Protein AF-A0A667ZME4-F1 (afdb_monomer)

Mean predicted aligned error: 13.79 Å

Solvent-accessible surface area (backbone atoms only — not comparable to full-atom values): 14687 Å² total; per-residue (Å²): 109,51,70,56,28,52,52,48,25,67,66,44,86,51,68,68,58,14,45,53,27,34,49,50,30,53,54,40,50,51,43,50,50,36,51,52,52,51,54,48,53,53,50,53,52,53,51,50,56,66,68,48,72,82,64,92,74,89,80,89,73,91,73,78,74,78,66,65,40,73,50,75,50,58,67,50,67,47,80,54,84,80,51,68,67,66,69,68,68,43,86,81,64,72,68,38,32,43,34,37,38,40,42,32,47,82,66,50,70,46,71,57,73,80,41,82,44,40,88,87,54,57,55,49,76,43,81,64,69,51,76,45,72,76,39,49,75,85,47,53,39,36,41,36,37,32,36,23,82,50,80,78,80,75,90,75,74,80,79,72,82,79,81,80,78,85,84,88,86,84,90,84,90,85,83,90,83,90,85,86,85,89,80,90,75,86,73,70,84,75,72,79,88,69,88,62,77,56,64,62,73,40,71,50,28,33,40,74,44,41,64,92,68,67,67,101,61,94,78,91,77,78,66,48,69,45,81,80,81,126

Nearest PDB structures (foldseek):
  2nsq-assembly1_A  TM=5.606E-01  e=6.443E-02  Homo sapiens
  6uwa-assembly1_A  TM=5.179E-01  e=5.422E-02  Mus musculus
  2q3x-assembly1_A  TM=4.409E-01  e=3.051E-02  Rattus norvegicus
  6rpt-assembly3_C  TM=3.794E-01  e=9.076E-01  Homo sapiens
  7q62-assembly1_A  TM=4.247E-01  e=9.591E+00  Homo sapiens

Foldseek 3Di:
DLVVLVVQLVVDPDQV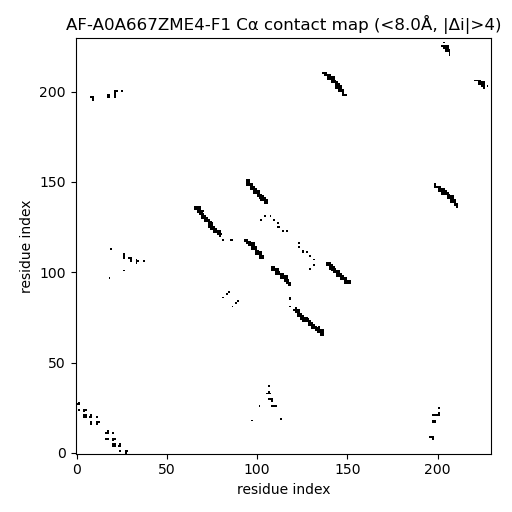SNVVSQVVNVQVVLLVVLVVVVVVVVVVVVVVVVVCVVDDDDDDDCPPDFDFFKDKDFWDKDFDDDDPCQVPVPVPDWFWKWKKKWKDKRSDIDIFDIDIDTPVDRMDTTGDMDMDGRHGQFIKIKIWMKIWGDPPPPPDDDPPPPPPDDDDDDDDDDDDDDDDDDDDDPPPPPDPDDPPPGTHIDTAWMDIDGNVNDDPDDDDDDTHGDDPDD

Sequence (230 aa):
MQEGASKLLAACSQREQALEASKSLVTCSARILALLSQLQKMREAQVLQRMGRRSSEVVSFNERLPCMGKVAISDLRIPLMWKDSEYFKNKGELHRCAVFCLVQCGTEIYDTDLVMVDRTLTDICFEETIFSNEVGPGFQLRVELYSSCVPEDFSLGAPAPRRLSRLGGSLGCTTRKKTHAGGRDSSSPSLPGVTRLGPKYHLLAHTTLRIDHVQDSFKTHDLSLAAAGE

InterPro domains:
  IPR012966 Anillin homology domain [PF08174] (67-215)
  IPR051364 Cytokinesis and Rho signaling-related protein [PTHR21538] (1-226)

Radius of gyration: 28.41 Å; Cα contacts (8 Å, |Δi|>4): 264; chains: 1; bounding box: 87×55×69 Å

Secondary structure (DSSP, 8-state):
-HHHHHHHHHH--SHHHHHHHHHHHHHHHHHHHHHHHHHHHHHHHHHHHHHHTT------S---PPPPEEEEE--EEEE----HHHHHS-SS---EEEEEEEEEETTEEEEPPPEEE-TT-SEEEE-PPEEEEEE-TT--EEEEEEEEEE----------------------------------------PPP--------EEEEEEEE-GGG--SS----PPEEPP---

pLDDT: mean 77.38, std 21.82, range [30.53, 97.81]

Organism: NCBI:txid586833

Structure (mmCIF, N/CA/C/O backbone):
data_AF-A0A667ZME4-F1
#
_entry.id   AF-A0A667ZME4-F1
#
loop_
_atom_site.group_PDB
_atom_site.id
_atom_site.type_symbol
_atom_site.label_atom_id
_atom_site.label_alt_id
_atom_site.label_comp_id
_atom_site.label_asym_id
_atom_site.label_entity_id
_atom_site.label_seq_id
_atom_site.pdbx_PDB_ins_code
_atom_site.Cartn_x
_atom_site.Cartn_y
_atom_site.Cartn_z
_atom_site.occupancy
_atom_site.B_iso_or_equiv
_atom_site.auth_seq_id
_atom_site.auth_comp_id
_atom_site.auth_asym_id
_atom_site.auth_atom_id
_atom_site.pdbx_PDB_model_num
ATOM 1 N N . MET A 1 1 ? 14.571 7.669 12.170 1.00 76.06 1 MET A N 1
ATOM 2 C CA . MET A 1 1 ? 14.436 6.780 10.991 1.00 76.06 1 MET A CA 1
ATOM 3 C C . MET A 1 1 ? 14.225 7.565 9.697 1.00 76.06 1 MET A C 1
ATOM 5 O O . MET A 1 1 ? 15.035 7.394 8.799 1.00 76.06 1 MET A O 1
ATOM 9 N N . GLN A 1 2 ? 13.248 8.480 9.612 1.00 84.19 2 GLN A N 1
ATOM 10 C CA . GLN A 1 2 ? 12.984 9.289 8.402 1.00 84.19 2 GLN A CA 1
ATOM 11 C C . GLN A 1 2 ? 14.207 10.064 7.871 1.00 84.19 2 GLN A C 1
ATOM 13 O O . GLN A 1 2 ? 14.520 9.983 6.688 1.00 84.19 2 GLN A O 1
ATOM 18 N N . GLU A 1 3 ? 14.953 10.756 8.740 1.00 85.88 3 GLU A N 1
ATOM 19 C CA . GLU A 1 3 ? 16.192 11.447 8.340 1.00 85.88 3 GLU A CA 1
ATOM 20 C C . GLU A 1 3 ? 17.252 10.490 7.778 1.00 85.88 3 GLU A C 1
ATOM 22 O O . GLU A 1 3 ? 18.009 10.856 6.883 1.00 85.88 3 GLU A O 1
ATOM 27 N N . GLY A 1 4 ? 17.302 9.257 8.292 1.00 86.50 4 GLY A N 1
ATOM 28 C CA . GLY A 1 4 ? 18.186 8.210 7.785 1.00 86.50 4 GLY A CA 1
ATOM 29 C C . GLY A 1 4 ? 17.806 7.808 6.363 1.00 86.50 4 GLY A C 1
ATOM 30 O O . GLY A 1 4 ? 18.664 7.821 5.488 1.00 86.50 4 GLY A O 1
ATOM 31 N N . ALA A 1 5 ? 16.518 7.552 6.113 1.00 85.31 5 ALA A N 1
ATOM 32 C CA . ALA A 1 5 ? 16.008 7.251 4.774 1.00 85.31 5 ALA A CA 1
ATOM 33 C C . ALA A 1 5 ? 16.273 8.400 3.782 1.00 85.31 5 ALA A C 1
ATOM 35 O O . ALA A 1 5 ? 16.724 8.161 2.666 1.00 85.31 5 ALA A O 1
ATOM 36 N N . SER A 1 6 ? 16.096 9.656 4.209 1.00 85.31 6 SER A N 1
ATOM 37 C CA . SER A 1 6 ? 16.407 10.827 3.378 1.00 85.31 6 SER A CA 1
ATOM 38 C C . SER A 1 6 ? 17.899 10.935 3.037 1.00 85.31 6 SER A C 1
ATOM 40 O O . SER A 1 6 ? 18.241 11.229 1.891 1.00 85.31 6 SER A O 1
ATOM 42 N N . LYS A 1 7 ? 18.791 10.676 4.000 1.00 87.62 7 LYS A N 1
ATOM 43 C CA . LYS A 1 7 ? 20.245 10.674 3.767 1.00 87.62 7 LYS A CA 1
ATOM 44 C C . LYS A 1 7 ? 20.675 9.520 2.861 1.00 87.62 7 LYS A C 1
ATOM 46 O O . LYS A 1 7 ? 21.512 9.733 1.990 1.00 87.62 7 LYS A O 1
ATOM 51 N N . LEU A 1 8 ? 20.093 8.330 3.037 1.00 86.94 8 LEU A N 1
ATOM 52 C CA . LEU A 1 8 ? 20.332 7.182 2.159 1.00 86.94 8 LEU A CA 1
ATOM 53 C C . LEU A 1 8 ? 19.918 7.500 0.723 1.00 86.94 8 LEU A C 1
ATOM 55 O O . LEU A 1 8 ? 20.728 7.321 -0.179 1.00 86.94 8 LEU A O 1
ATOM 59 N N . LEU A 1 9 ? 18.723 8.066 0.526 1.00 87.12 9 LEU A N 1
ATOM 60 C CA . LEU A 1 9 ? 18.234 8.472 -0.793 1.00 87.12 9 LEU A CA 1
ATOM 61 C C . LEU A 1 9 ? 19.188 9.459 -1.485 1.00 87.12 9 LEU A C 1
ATOM 63 O O . LEU A 1 9 ? 19.469 9.312 -2.672 1.00 87.12 9 LEU A O 1
ATOM 67 N N . ALA A 1 10 ? 19.728 10.428 -0.741 1.00 86.69 10 ALA A N 1
ATOM 68 C CA . ALA A 1 10 ? 20.705 11.384 -1.264 1.00 86.69 10 ALA A CA 1
ATOM 69 C C . ALA A 1 10 ? 22.058 10.738 -1.627 1.00 86.69 10 ALA A C 1
ATOM 71 O O . ALA A 1 10 ? 22.777 11.257 -2.480 1.00 86.69 10 ALA A O 1
ATOM 72 N N . ALA A 1 11 ? 22.406 9.616 -0.992 1.00 87.94 11 ALA A N 1
ATOM 73 C CA . ALA A 1 11 ? 23.630 8.861 -1.252 1.00 87.94 11 ALA A CA 1
ATOM 74 C C . ALA A 1 11 ? 23.471 7.795 -2.355 1.00 87.94 11 ALA A C 1
ATOM 76 O O . ALA A 1 11 ? 24.473 7.253 -2.833 1.00 87.94 11 ALA A O 1
ATOM 77 N N . CYS A 1 12 ? 22.241 7.482 -2.777 1.00 87.62 12 CYS A N 1
ATOM 78 C CA . CYS A 1 12 ? 21.986 6.465 -3.791 1.00 87.62 12 CYS A CA 1
ATOM 79 C C . CYS A 1 12 ? 22.612 6.847 -5.140 1.00 87.62 12 CYS A C 1
ATOM 81 O O . CYS A 1 12 ? 22.346 7.901 -5.723 1.00 87.62 12 CYS A O 1
ATOM 83 N N . SER A 1 13 ? 23.431 5.934 -5.662 1.00 84.06 13 SER A N 1
ATOM 84 C CA . SER A 1 13 ? 24.016 6.046 -7.003 1.00 84.06 13 SER A CA 1
ATOM 85 C C . SER A 1 13 ? 23.297 5.160 -8.018 1.00 84.06 13 SER A C 1
ATOM 87 O O . SER A 1 13 ? 23.249 5.506 -9.197 1.00 84.06 13 SER A O 1
ATOM 89 N N . GLN A 1 14 ? 22.720 4.044 -7.560 1.00 87.25 14 GLN A N 1
ATOM 90 C CA . GLN A 1 14 ? 21.924 3.130 -8.375 1.00 87.25 14 GLN A CA 1
ATOM 91 C C . GLN A 1 14 ? 20.433 3.443 -8.257 1.00 87.25 14 GLN A C 1
ATOM 93 O O . GLN A 1 14 ? 19.941 3.837 -7.198 1.00 87.25 14 GLN A O 1
ATOM 98 N N . ARG A 1 15 ? 19.706 3.229 -9.355 1.00 86.19 15 ARG A N 1
ATOM 99 C CA . ARG A 1 15 ? 18.283 3.562 -9.458 1.00 86.19 15 ARG A CA 1
ATOM 100 C C . ARG A 1 15 ? 17.402 2.690 -8.568 1.00 86.19 15 ARG A C 1
ATOM 102 O O . ARG A 1 15 ? 16.554 3.226 -7.870 1.00 86.19 15 ARG A O 1
ATOM 109 N N . GLU A 1 16 ? 17.637 1.383 -8.551 1.00 88.31 16 GLU A N 1
ATOM 110 C CA . GLU A 1 16 ? 16.901 0.437 -7.697 1.00 88.31 16 GLU A CA 1
ATOM 111 C C . GLU A 1 16 ? 17.057 0.792 -6.214 1.00 88.31 16 GLU A C 1
ATOM 113 O O . GLU A 1 16 ? 16.073 0.907 -5.491 1.00 88.31 16 GLU A O 1
ATOM 118 N N . GLN A 1 17 ? 18.283 1.109 -5.786 1.00 90.88 17 GLN A N 1
ATOM 119 C CA . GLN A 1 17 ? 18.552 1.576 -4.423 1.00 90.88 17 GLN A CA 1
ATOM 120 C C . GLN A 1 17 ? 17.802 2.874 -4.101 1.00 90.88 17 GLN A C 1
ATOM 122 O O . GLN A 1 17 ? 17.266 3.022 -3.006 1.00 90.88 17 GLN A O 1
ATOM 127 N N . ALA A 1 18 ? 17.749 3.815 -5.048 1.00 92.12 18 ALA A N 1
ATOM 128 C CA . ALA A 1 18 ? 17.022 5.067 -4.868 1.00 92.12 18 ALA A CA 1
ATOM 129 C C . ALA A 1 18 ? 15.501 4.845 -4.777 1.00 92.12 18 ALA A C 1
ATOM 131 O O . ALA A 1 18 ? 14.832 5.520 -3.994 1.00 92.12 18 ALA A O 1
ATOM 132 N N . LEU A 1 19 ? 14.953 3.898 -5.545 1.00 93.69 19 LEU A N 1
ATOM 133 C CA . LEU A 1 19 ? 13.539 3.519 -5.489 1.00 93.69 19 LEU A CA 1
ATOM 134 C C . LEU A 1 19 ? 13.182 2.906 -4.133 1.00 93.69 19 LEU A C 1
ATOM 136 O O . LEU A 1 19 ? 12.197 3.334 -3.531 1.00 93.69 19 LEU A O 1
ATOM 140 N N . GLU A 1 20 ? 14.003 1.994 -3.614 1.00 94.50 20 GLU A N 1
ATOM 141 C CA . GLU A 1 20 ? 13.760 1.369 -2.309 1.00 94.50 20 GLU A CA 1
ATOM 142 C C . GLU A 1 20 ? 13.941 2.366 -1.152 1.00 94.50 20 GLU A C 1
ATOM 144 O O . GLU A 1 20 ? 13.141 2.411 -0.214 1.00 94.50 20 GLU A O 1
ATOM 149 N N . ALA A 1 21 ? 14.951 3.240 -1.236 1.00 94.12 21 ALA A N 1
ATOM 150 C CA . ALA A 1 21 ? 15.161 4.299 -0.250 1.00 94.12 21 ALA A CA 1
ATOM 151 C C . ALA A 1 21 ? 14.005 5.316 -0.239 1.00 94.12 21 ALA A C 1
ATOM 153 O O . ALA A 1 21 ? 13.596 5.783 0.827 1.00 94.12 21 ALA A O 1
ATOM 154 N N . SER A 1 22 ? 13.448 5.638 -1.410 1.00 94.19 22 SER A N 1
ATOM 155 C CA . SER A 1 22 ? 12.283 6.517 -1.525 1.00 94.19 22 SER A CA 1
ATOM 156 C C . SER A 1 22 ? 11.004 5.856 -1.002 1.00 94.19 22 SER A C 1
ATOM 158 O O . SER A 1 22 ? 10.277 6.477 -0.225 1.00 94.19 22 SER A O 1
ATOM 160 N N . LYS A 1 23 ? 10.772 4.573 -1.314 1.00 95.62 23 LYS A N 1
ATOM 161 C CA . LYS A 1 23 ? 9.690 3.770 -0.719 1.00 95.62 23 LYS A CA 1
ATOM 162 C C . LYS A 1 23 ? 9.799 3.774 0.809 1.00 95.62 23 LYS A C 1
ATOM 164 O O . LYS A 1 23 ? 8.855 4.155 1.497 1.00 95.62 23 LYS A O 1
ATOM 169 N N . SER A 1 24 ? 10.989 3.485 1.341 1.00 95.44 24 SER A N 1
ATOM 170 C CA . SER A 1 24 ? 11.270 3.519 2.782 1.00 95.44 24 SER A CA 1
ATOM 171 C C . SER A 1 24 ? 10.964 4.881 3.411 1.00 95.44 24 SER A C 1
ATOM 173 O O . SER A 1 24 ? 10.459 4.947 4.536 1.00 95.44 24 SER A O 1
ATOM 175 N N . LEU A 1 25 ? 11.254 5.978 2.703 1.00 94.56 25 LEU A N 1
ATOM 176 C CA . LEU A 1 25 ? 10.931 7.329 3.155 1.00 94.56 25 LEU A CA 1
ATOM 177 C C . LEU A 1 25 ? 9.413 7.544 3.238 1.00 94.56 25 LEU A C 1
ATOM 179 O O . LEU A 1 25 ? 8.943 8.032 4.267 1.00 94.56 25 LEU A O 1
ATOM 183 N N . VAL A 1 26 ? 8.657 7.137 2.212 1.00 95.31 26 VAL A N 1
ATOM 184 C CA . VAL A 1 26 ? 7.184 7.206 2.189 1.00 95.31 26 VAL A CA 1
ATOM 185 C C . VAL A 1 26 ? 6.581 6.396 3.337 1.00 95.31 26 VAL A C 1
ATOM 187 O O . VAL A 1 26 ? 5.809 6.945 4.127 1.00 95.31 26 VAL A O 1
ATOM 190 N N . THR A 1 27 ? 7.001 5.141 3.510 1.00 96.06 27 THR A N 1
ATOM 191 C CA . THR A 1 27 ? 6.537 4.272 4.602 1.00 96.06 27 THR A CA 1
ATOM 192 C C . THR A 1 27 ? 6.847 4.879 5.973 1.00 96.06 27 THR A C 1
ATOM 194 O O . THR A 1 27 ? 5.985 4.925 6.854 1.00 96.06 27 THR A O 1
ATOM 197 N N . CYS A 1 28 ? 8.064 5.401 6.174 1.00 95.06 28 CYS A N 1
ATOM 198 C CA . CYS A 1 28 ? 8.441 6.058 7.427 1.00 95.06 28 CYS A CA 1
ATOM 199 C C . CYS A 1 28 ? 7.597 7.308 7.702 1.00 95.06 28 CYS A C 1
ATOM 201 O O . CYS A 1 28 ? 7.176 7.518 8.841 1.00 95.06 28 CYS A O 1
ATOM 203 N N . SER A 1 29 ? 7.352 8.138 6.687 1.00 94.62 29 SER A N 1
ATOM 204 C CA . SER A 1 29 ? 6.504 9.323 6.816 1.00 94.62 29 SER A CA 1
ATOM 205 C C . SER A 1 29 ? 5.070 8.951 7.188 1.00 94.62 29 SER A C 1
ATOM 207 O O . SER A 1 29 ? 4.527 9.539 8.122 1.00 94.62 29 SER A O 1
ATOM 209 N N . ALA A 1 30 ? 4.494 7.934 6.543 1.00 95.56 30 ALA A N 1
ATOM 210 C CA . ALA A 1 30 ? 3.162 7.436 6.873 1.00 95.56 30 ALA A CA 1
ATOM 211 C C . ALA A 1 30 ? 3.089 6.933 8.329 1.00 95.56 30 ALA A C 1
ATOM 213 O O . ALA A 1 30 ? 2.203 7.342 9.082 1.00 95.56 30 ALA A O 1
ATOM 214 N N . ARG A 1 31 ? 4.080 6.142 8.772 1.00 95.81 31 ARG A N 1
ATOM 215 C CA . ARG A 1 31 ? 4.201 5.671 10.169 1.00 95.81 31 ARG A CA 1
ATOM 216 C C . ARG A 1 31 ? 4.259 6.823 11.172 1.00 95.81 31 ARG A C 1
ATOM 218 O O . ARG A 1 31 ? 3.549 6.800 12.175 1.00 95.81 31 ARG A O 1
ATOM 225 N N . ILE A 1 32 ? 5.064 7.852 10.903 1.00 94.81 32 ILE A N 1
ATOM 226 C CA . ILE A 1 32 ? 5.159 9.031 11.778 1.00 94.81 32 ILE A CA 1
ATOM 227 C C . ILE A 1 32 ? 3.810 9.750 11.866 1.00 94.81 32 ILE A C 1
ATOM 229 O O . ILE A 1 32 ? 3.368 10.073 12.967 1.00 94.81 32 ILE A O 1
ATOM 233 N N . LEU A 1 33 ? 3.137 9.971 10.735 1.00 93.94 33 LEU A N 1
ATOM 234 C CA . LEU A 1 33 ? 1.840 10.649 10.710 1.00 93.94 33 LEU A CA 1
ATOM 235 C C . LEU A 1 33 ? 0.760 9.865 11.468 1.00 93.94 33 LEU A C 1
ATOM 237 O O . LEU A 1 33 ? -0.006 10.467 12.224 1.00 93.94 33 LEU A O 1
ATOM 241 N N . ALA A 1 34 ? 0.731 8.536 11.339 1.00 93.50 34 ALA A N 1
ATOM 242 C CA . ALA A 1 34 ? -0.193 7.686 12.089 1.00 93.50 34 ALA A CA 1
ATOM 243 C C . ALA A 1 34 ? 0.035 7.786 13.608 1.00 93.50 34 ALA A C 1
ATOM 245 O O . ALA A 1 34 ? -0.917 7.989 14.367 1.00 93.50 34 ALA A O 1
ATOM 246 N N . LEU A 1 35 ? 1.297 7.732 14.052 1.00 94.25 35 LEU A N 1
ATOM 247 C CA . LEU A 1 35 ? 1.654 7.886 15.466 1.00 94.25 35 LEU A CA 1
ATOM 248 C C . LEU A 1 35 ? 1.304 9.280 16.001 1.00 94.25 35 LEU A C 1
ATOM 250 O O . LEU A 1 35 ? 0.749 9.403 17.093 1.00 94.25 35 LEU A O 1
ATOM 254 N N . LEU A 1 36 ? 1.579 10.336 15.232 1.00 94.56 36 LEU A N 1
ATOM 255 C CA . LEU A 1 36 ? 1.216 11.704 15.610 1.00 94.56 36 LEU A CA 1
ATOM 256 C C . LEU A 1 36 ? -0.304 11.872 15.736 1.00 94.56 36 LEU A C 1
ATOM 258 O O . LEU A 1 36 ? -0.767 12.465 16.711 1.00 94.56 36 LEU A O 1
ATOM 262 N N . SER A 1 37 ? -1.082 11.296 14.813 1.00 93.50 37 SER A N 1
ATOM 263 C CA . SER A 1 37 ? -2.549 11.293 14.889 1.00 93.50 37 SER A CA 1
ATOM 264 C C . SER A 1 37 ? -3.053 10.585 16.152 1.00 93.50 37 SER A C 1
ATOM 266 O O . SER A 1 37 ? -3.950 11.089 16.831 1.00 93.50 37 SER A O 1
ATOM 268 N N . GLN A 1 38 ? -2.451 9.450 16.524 1.00 92.69 38 GLN A N 1
ATOM 269 C CA . GLN A 1 38 ? -2.797 8.743 17.759 1.00 92.69 38 GLN A CA 1
ATOM 270 C C . GLN A 1 38 ? -2.480 9.582 19.003 1.00 92.69 38 GLN A C 1
ATOM 272 O O . GLN A 1 38 ? -3.327 9.711 19.890 1.00 92.69 38 GLN A O 1
ATOM 277 N N . LEU A 1 39 ? -1.295 10.195 19.059 1.00 94.94 39 LEU A N 1
ATOM 278 C CA . LEU A 1 39 ? -0.911 11.073 20.165 1.00 94.94 39 LEU A CA 1
ATOM 279 C C . LEU A 1 39 ? -1.859 12.270 20.298 1.00 94.94 39 LEU A C 1
ATOM 281 O O . LEU A 1 39 ? -2.207 12.653 21.416 1.00 94.94 39 LEU A O 1
ATOM 285 N N . GLN A 1 40 ? -2.301 12.840 19.176 1.00 94.88 40 GLN A N 1
ATOM 286 C CA . GLN A 1 40 ? -3.273 13.927 19.174 1.00 94.88 40 GLN A CA 1
ATOM 287 C C . GLN A 1 40 ? -4.619 13.479 19.766 1.00 94.88 40 GLN A C 1
ATOM 289 O O . GLN A 1 40 ? -5.107 14.121 20.697 1.00 94.88 40 GLN A O 1
ATOM 294 N N . LYS A 1 41 ? -5.166 12.339 19.323 1.00 91.75 41 LYS A N 1
ATOM 295 C CA . LYS A 1 41 ? -6.421 11.779 19.865 1.00 91.75 41 LYS A CA 1
ATOM 296 C C . LYS A 1 41 ? -6.338 11.518 21.372 1.00 91.75 41 LYS A C 1
ATOM 298 O O . LYS A 1 41 ? -7.270 11.822 22.113 1.00 91.75 41 LYS A O 1
ATOM 303 N N . MET A 1 42 ? -5.204 10.996 21.848 1.00 92.12 42 MET A N 1
ATOM 304 C CA . MET A 1 42 ? -4.979 10.778 23.281 1.00 92.12 42 MET A CA 1
ATOM 305 C C . MET A 1 42 ? -4.955 12.093 24.070 1.00 92.12 42 MET A C 1
ATOM 307 O O . MET A 1 42 ? -5.526 12.165 25.160 1.00 92.12 42 MET A O 1
ATOM 311 N N . ARG A 1 43 ? -4.326 13.145 23.526 1.00 94.12 43 ARG A N 1
ATOM 312 C CA . ARG A 1 43 ? -4.332 14.476 24.154 1.00 94.12 43 ARG A CA 1
ATOM 313 C C . ARG A 1 43 ? -5.741 15.053 24.233 1.00 94.12 43 ARG A C 1
ATOM 315 O O . ARG A 1 43 ? -6.118 15.549 25.291 1.00 94.12 43 ARG A O 1
ATOM 322 N N . GLU A 1 44 ? -6.514 14.968 23.155 1.00 93.12 44 GLU A N 1
ATOM 323 C CA . GLU A 1 44 ? -7.901 15.447 23.113 1.00 93.12 44 GLU A CA 1
ATOM 324 C C . GLU A 1 44 ? -8.771 14.728 24.156 1.00 93.12 44 GLU A C 1
ATOM 326 O O . GLU A 1 44 ? -9.444 15.383 24.955 1.00 93.12 44 GLU A O 1
ATOM 331 N N . ALA A 1 45 ? -8.670 13.398 24.248 1.00 91.50 45 ALA A N 1
ATOM 332 C CA . ALA A 1 45 ? -9.374 12.614 25.263 1.00 91.50 45 ALA A CA 1
ATOM 333 C C . ALA A 1 45 ? -8.972 13.009 26.696 1.00 91.50 45 ALA A C 1
ATOM 335 O O . ALA A 1 45 ? -9.830 13.147 27.569 1.00 91.50 45 ALA A O 1
ATOM 336 N N . GLN A 1 46 ? -7.681 13.252 26.949 1.00 90.69 46 GLN A N 1
ATOM 337 C CA . GLN A 1 46 ? -7.203 13.693 28.261 1.00 90.69 46 GLN A CA 1
ATOM 338 C C . GLN A 1 46 ? -7.733 15.087 28.635 1.00 90.69 46 GLN A C 1
ATOM 340 O O . GLN A 1 46 ? -8.073 15.329 29.797 1.00 90.69 46 GLN A O 1
ATOM 345 N N . VAL A 1 47 ? -7.808 16.011 27.673 1.00 91.25 47 VAL A N 1
ATOM 346 C CA . VAL A 1 47 ? -8.382 17.349 27.884 1.00 91.25 47 VAL A CA 1
ATOM 347 C C . VAL A 1 47 ? -9.873 17.243 28.205 1.00 91.25 47 VAL A C 1
ATOM 349 O O . VAL A 1 47 ? -10.314 17.823 29.200 1.00 91.25 47 VAL A O 1
ATOM 352 N N . LEU A 1 48 ? -10.626 16.443 27.445 1.00 87.50 48 LEU A N 1
ATOM 353 C CA . LEU A 1 48 ? -12.050 16.201 27.693 1.00 87.50 48 LEU A CA 1
ATOM 354 C C . LEU A 1 48 ? -12.296 15.570 29.070 1.00 87.50 48 LEU A C 1
ATOM 356 O O . LEU A 1 48 ? -13.176 16.022 29.796 1.00 87.50 48 LEU A O 1
ATOM 360 N N . GLN A 1 49 ? -11.477 14.603 29.493 1.00 84.38 49 GLN A N 1
ATOM 361 C CA . GLN A 1 49 ? -11.572 14.013 30.836 1.00 84.38 49 GLN A CA 1
ATOM 362 C C . GLN A 1 49 ? -11.293 15.026 31.956 1.00 84.38 49 GLN A C 1
ATOM 364 O O . GLN A 1 49 ? -11.936 14.985 33.007 1.00 84.38 49 GLN A O 1
ATOM 369 N N . ARG A 1 50 ? -10.350 15.957 31.753 1.00 81.88 50 ARG A N 1
ATOM 370 C CA . ARG A 1 50 ? -10.080 17.035 32.720 1.00 81.88 50 ARG A CA 1
ATOM 371 C C . ARG A 1 50 ? -11.231 18.042 32.796 1.00 81.88 50 ARG A C 1
ATOM 373 O O . ARG A 1 50 ? -11.514 18.527 33.887 1.00 81.88 50 ARG A O 1
ATOM 380 N N . MET A 1 51 ? -11.905 18.322 31.679 1.00 74.75 51 MET A N 1
ATOM 381 C CA . MET A 1 51 ? -13.074 19.213 31.627 1.00 74.75 51 MET A CA 1
ATOM 382 C C . MET A 1 51 ? -14.363 18.546 32.148 1.00 74.75 51 MET A C 1
ATOM 384 O O . MET A 1 51 ? -15.174 19.209 32.789 1.00 74.75 51 MET A O 1
ATOM 388 N N . GLY A 1 52 ? -14.532 17.235 31.942 1.00 60.78 52 GLY A N 1
ATOM 389 C CA . GLY A 1 52 ? -15.713 16.457 32.346 1.00 60.78 52 GLY A CA 1
ATOM 390 C C . GLY A 1 52 ? -15.791 16.099 33.837 1.00 60.78 52 GLY A C 1
ATOM 391 O O . GLY A 1 52 ? -16.834 15.659 34.311 1.00 60.78 52 GLY A O 1
ATOM 392 N N . ARG A 1 53 ? -14.734 16.346 34.624 1.00 56.16 53 ARG A N 1
ATOM 393 C CA . ARG A 1 53 ? -14.676 16.031 36.068 1.00 56.16 53 ARG A CA 1
ATOM 394 C C . ARG A 1 53 ? -15.645 16.820 36.973 1.00 56.16 53 ARG A C 1
ATOM 396 O O . ARG A 1 53 ? -15.592 16.643 38.187 1.00 56.16 53 ARG A O 1
ATOM 403 N N . ARG A 1 54 ? -16.526 17.670 36.428 1.00 56.50 54 ARG A N 1
ATOM 404 C CA . ARG A 1 54 ? -17.599 18.351 37.186 1.00 56.50 54 ARG A CA 1
ATOM 405 C C . ARG A 1 54 ? -18.973 17.674 37.110 1.00 56.50 54 ARG A C 1
ATOM 407 O O . ARG A 1 54 ? -19.857 18.085 37.851 1.00 56.50 54 ARG A O 1
ATOM 414 N N . SER A 1 55 ? -19.147 16.645 36.284 1.00 50.41 55 SER A N 1
ATOM 415 C CA . SER A 1 55 ? -20.410 15.909 36.166 1.00 50.41 55 SER A CA 1
ATOM 416 C C . SER A 1 55 ? -20.172 14.439 36.486 1.00 50.41 55 SER A C 1
ATOM 418 O O . SER A 1 55 ? -19.752 13.664 35.631 1.00 50.41 55 SER A O 1
ATOM 420 N N . SER A 1 56 ? -20.379 14.064 37.747 1.00 57.12 56 SER A N 1
ATOM 421 C CA . SER A 1 56 ? -20.475 12.660 38.137 1.00 57.12 56 SER A CA 1
ATOM 422 C C . SER A 1 56 ? -21.864 12.170 37.753 1.00 57.12 56 SER A C 1
ATOM 424 O O . SER A 1 56 ? -22.804 12.382 38.513 1.00 57.12 56 SER A O 1
ATOM 426 N N . GLU A 1 57 ? -21.993 11.502 36.610 1.00 52.41 57 GLU A N 1
ATOM 427 C CA . GLU A 1 57 ? -23.172 10.687 36.329 1.00 52.41 57 GLU A CA 1
ATOM 428 C C . GLU A 1 57 ? -22.787 9.223 36.147 1.00 52.41 57 GLU A C 1
ATOM 430 O O . GLU A 1 57 ? -21.909 8.841 35.374 1.00 52.41 57 GLU A O 1
ATOM 435 N N . VAL A 1 58 ? -23.451 8.431 36.978 1.00 57.69 58 VAL A N 1
ATOM 436 C CA . VAL A 1 58 ? -23.413 6.985 37.089 1.00 57.69 58 VAL A CA 1
ATOM 437 C C . VAL A 1 58 ? -23.938 6.377 35.793 1.00 57.69 58 VAL A C 1
ATOM 439 O O . VAL A 1 58 ? -25.094 6.593 35.445 1.00 57.69 58 VAL A O 1
ATOM 442 N N . VAL A 1 59 ? -23.136 5.543 35.131 1.00 51.97 59 VAL A N 1
ATOM 443 C CA . VAL A 1 59 ? -23.661 4.535 34.202 1.00 51.97 59 VAL A CA 1
ATOM 444 C C . VAL A 1 59 ? -23.033 3.192 34.550 1.00 51.97 59 VAL A C 1
ATOM 446 O O . VAL A 1 59 ? -21.946 2.836 34.105 1.00 51.97 59 VAL A O 1
ATOM 449 N N . SER A 1 60 ? -23.728 2.444 35.401 1.00 64.88 60 SER A N 1
ATOM 450 C CA . SER A 1 60 ? -23.651 0.986 35.411 1.00 64.88 60 SER A CA 1
ATOM 451 C C . SER A 1 60 ? -24.539 0.459 34.288 1.00 64.88 60 SER A C 1
ATOM 453 O O . SER A 1 60 ? -25.665 0.926 34.204 1.00 64.88 60 SER A O 1
ATOM 455 N N . PHE A 1 61 ? -24.064 -0.491 33.479 1.00 45.97 61 PHE A N 1
ATOM 456 C CA . PHE A 1 61 ? -24.754 -1.730 33.068 1.00 45.97 61 PHE A CA 1
ATOM 457 C C . PHE A 1 61 ? -23.956 -2.365 31.924 1.00 45.97 61 PHE A C 1
ATOM 459 O O . PHE A 1 61 ? -24.107 -1.936 30.793 1.00 45.97 61 PHE A O 1
ATOM 466 N N . ASN A 1 62 ? -23.121 -3.369 32.233 1.00 51.94 62 ASN A N 1
ATOM 467 C CA . ASN A 1 62 ? -22.681 -4.459 31.341 1.00 51.94 62 ASN A CA 1
ATOM 468 C C . ASN A 1 62 ? -22.730 -4.180 29.819 1.00 51.94 62 ASN A C 1
ATOM 470 O O . ASN A 1 62 ? -23.315 -4.956 29.059 1.00 51.94 62 ASN A O 1
ATOM 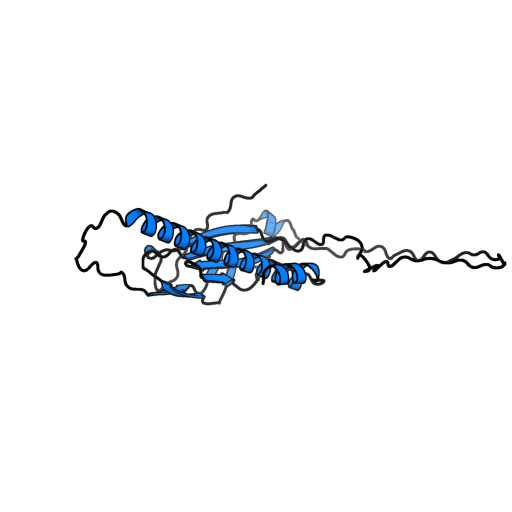474 N N . GLU A 1 63 ? -22.106 -3.099 29.354 1.00 60.59 63 GLU A N 1
ATOM 475 C CA . GLU A 1 63 ? -21.936 -2.867 27.927 1.00 60.59 63 GLU A CA 1
ATOM 476 C C . GLU A 1 63 ? -20.871 -3.862 27.484 1.00 60.59 63 GLU A C 1
ATOM 478 O O . GLU A 1 63 ? -19.691 -3.736 27.818 1.00 60.59 63 GLU A O 1
ATOM 483 N N . ARG A 1 64 ? -21.320 -4.959 26.865 1.00 73.75 64 ARG A N 1
ATOM 484 C CA . ARG A 1 64 ? -20.420 -6.003 26.383 1.00 73.75 64 ARG A CA 1
ATOM 485 C C . ARG A 1 64 ? -19.438 -5.337 25.433 1.00 73.75 64 ARG A C 1
ATOM 487 O O . ARG A 1 64 ? -19.826 -4.907 24.349 1.00 73.75 64 ARG A O 1
ATOM 494 N N . LEU A 1 65 ? -18.183 -5.248 25.860 1.00 79.69 65 LEU A N 1
ATOM 495 C CA . LEU A 1 65 ? -17.121 -4.735 25.015 1.00 79.69 65 LEU A CA 1
ATOM 496 C C . LEU A 1 65 ? -17.046 -5.622 23.765 1.00 79.69 65 LEU A C 1
ATOM 498 O O . LEU A 1 65 ? -17.095 -6.852 23.894 1.00 79.69 65 LEU A O 1
ATOM 502 N N . PRO A 1 66 ? -16.969 -5.033 22.562 1.00 86.38 66 PRO A N 1
ATOM 503 C CA . PRO A 1 66 ? -16.813 -5.814 21.349 1.00 86.38 66 PRO A CA 1
ATOM 504 C C . PRO A 1 66 ? -15.547 -6.669 21.438 1.00 86.38 66 PRO A C 1
ATOM 506 O O . PRO A 1 66 ? -14.531 -6.238 21.989 1.00 86.38 66 PRO A O 1
ATOM 509 N N . CYS A 1 67 ? -15.604 -7.887 20.898 1.00 89.31 67 CYS A N 1
ATOM 510 C CA . CYS A 1 67 ? -14.427 -8.741 20.851 1.00 89.31 67 CYS A CA 1
ATOM 511 C C . CYS A 1 67 ? -13.352 -8.126 19.947 1.00 89.31 67 CYS A C 1
ATOM 513 O O . CYS A 1 67 ? -13.642 -7.494 18.929 1.00 89.31 67 CYS A O 1
ATOM 515 N N . MET A 1 68 ? -12.099 -8.321 20.345 1.00 93.31 68 MET A N 1
ATOM 516 C CA . MET A 1 68 ? -10.941 -8.023 19.513 1.00 93.31 68 MET A CA 1
ATOM 517 C C . MET A 1 68 ? -10.631 -9.267 18.676 1.00 93.31 68 MET A C 1
ATOM 519 O O . MET A 1 68 ? -10.778 -10.393 19.155 1.00 93.31 68 MET A O 1
ATOM 523 N N . GLY A 1 69 ? -10.210 -9.067 17.435 1.00 92.69 69 GLY A N 1
ATOM 524 C CA . GLY A 1 69 ? -9.869 -10.136 16.506 1.00 92.69 69 GLY A CA 1
ATOM 525 C C . GLY A 1 69 ? -8.517 -9.920 15.840 1.00 92.69 69 GLY A C 1
ATOM 526 O O . GLY A 1 69 ? -7.774 -8.992 16.159 1.00 92.69 69 GLY A O 1
ATOM 527 N N . LYS A 1 70 ? -8.211 -10.799 14.890 1.00 93.94 70 LYS A N 1
ATOM 528 C CA . LYS A 1 70 ? -7.064 -10.677 13.995 1.00 93.94 70 LYS A CA 1
ATOM 529 C C . LYS A 1 70 ? -7.588 -10.553 12.572 1.00 93.94 70 LYS A C 1
ATOM 531 O O . LYS A 1 70 ? -8.438 -11.344 12.170 1.00 93.94 70 LYS A O 1
ATOM 536 N N . VAL A 1 71 ? -7.088 -9.573 11.831 1.00 94.00 71 VAL A N 1
ATOM 537 C CA . VAL A 1 71 ? -7.411 -9.379 10.414 1.00 94.00 71 VAL A CA 1
ATOM 538 C C . VAL A 1 71 ? -6.172 -9.709 9.599 1.00 94.00 71 VAL A C 1
ATOM 540 O O . VAL A 1 71 ? -5.057 -9.358 9.988 1.00 94.00 71 VAL A O 1
ATOM 543 N N . ALA A 1 72 ? -6.368 -10.412 8.490 1.00 94.12 72 ALA A N 1
ATOM 544 C CA . ALA A 1 72 ? -5.319 -10.732 7.540 1.00 94.12 72 ALA A CA 1
ATOM 545 C C . ALA A 1 72 ? -5.755 -10.316 6.135 1.00 94.12 72 ALA A C 1
ATOM 547 O O . ALA A 1 72 ? -6.934 -10.428 5.797 1.00 94.12 72 ALA A O 1
ATOM 548 N N . ILE A 1 73 ? -4.802 -9.863 5.331 1.00 93.62 73 ILE A N 1
ATOM 549 C CA . ILE A 1 73 ? -4.955 -9.690 3.887 1.00 93.62 73 ILE A CA 1
ATOM 550 C C . ILE A 1 73 ? -3.830 -10.465 3.203 1.00 93.62 73 ILE A C 1
ATOM 552 O O . ILE A 1 73 ? -2.671 -10.343 3.598 1.00 93.62 73 ILE A O 1
ATOM 556 N N . SER A 1 74 ? -4.182 -11.288 2.220 1.00 93.75 74 SER A N 1
ATOM 557 C CA . SER A 1 74 ? -3.256 -12.090 1.417 1.00 93.75 74 SER A CA 1
ATOM 558 C C . SER A 1 74 ? -3.591 -11.943 -0.063 1.00 93.75 74 SER A C 1
ATOM 560 O O . SER A 1 74 ? -4.664 -11.443 -0.411 1.00 93.75 74 SER A O 1
ATOM 562 N N . ASP A 1 75 ? -2.669 -12.385 -0.921 1.00 92.25 75 ASP A N 1
ATOM 563 C CA . ASP A 1 75 ? -2.888 -12.541 -2.364 1.00 92.25 75 ASP A CA 1
ATOM 564 C C . ASP A 1 75 ? -3.416 -11.265 -3.040 1.00 92.25 75 ASP A C 1
ATOM 566 O O . ASP A 1 75 ? -4.324 -11.298 -3.879 1.00 92.25 75 ASP A O 1
ATOM 570 N N . LEU A 1 76 ? -2.861 -10.109 -2.654 1.00 94.94 76 LEU A N 1
ATOM 571 C CA . LEU A 1 76 ? -3.287 -8.824 -3.194 1.00 94.94 76 LEU A CA 1
ATOM 572 C C . LEU A 1 76 ? -2.912 -8.756 -4.676 1.00 94.94 76 LEU A C 1
ATOM 574 O O . LEU A 1 76 ? -1.734 -8.696 -5.034 1.00 94.94 76 LEU A O 1
ATOM 578 N N . ARG A 1 77 ? -3.932 -8.726 -5.535 1.00 95.56 77 ARG A N 1
ATOM 579 C CA . ARG A 1 77 ? -3.781 -8.674 -6.989 1.00 95.56 77 ARG A CA 1
ATOM 580 C C . ARG A 1 77 ? -4.513 -7.479 -7.578 1.00 95.56 77 ARG A C 1
ATOM 582 O O . ARG A 1 77 ? -5.681 -7.247 -7.275 1.00 95.56 77 ARG A O 1
ATOM 589 N N . ILE A 1 78 ? -3.829 -6.747 -8.450 1.00 95.56 78 ILE A N 1
ATOM 590 C CA . ILE A 1 78 ? -4.355 -5.572 -9.144 1.00 95.56 78 ILE A CA 1
ATOM 591 C C . ILE A 1 78 ? -4.267 -5.843 -10.647 1.00 95.56 78 ILE A C 1
ATOM 593 O O . ILE A 1 78 ? -3.178 -5.731 -11.219 1.00 95.56 78 ILE A O 1
ATOM 597 N N . PRO A 1 79 ? -5.385 -6.217 -11.288 1.00 94.38 79 PRO A N 1
ATOM 598 C CA . PRO A 1 79 ? -5.430 -6.392 -12.732 1.00 94.38 79 PRO A CA 1
ATOM 599 C C . PRO A 1 79 ? -5.117 -5.087 -13.464 1.00 94.38 79 PRO A C 1
ATOM 601 O O . PRO A 1 79 ? -5.596 -4.013 -13.091 1.00 94.38 79 PRO A O 1
ATOM 604 N N . LEU A 1 80 ? -4.323 -5.188 -14.526 1.00 89.75 80 LEU A N 1
ATOM 605 C CA . LEU A 1 80 ? -3.908 -4.078 -15.371 1.00 89.75 80 LEU A CA 1
ATOM 606 C C . LEU A 1 80 ? -4.652 -4.125 -16.703 1.00 89.75 80 LEU A C 1
ATOM 608 O O . LEU A 1 80 ? -4.743 -5.162 -17.356 1.00 89.75 80 LEU A O 1
ATOM 612 N N . MET A 1 81 ? -5.144 -2.965 -17.130 1.00 84.62 81 MET 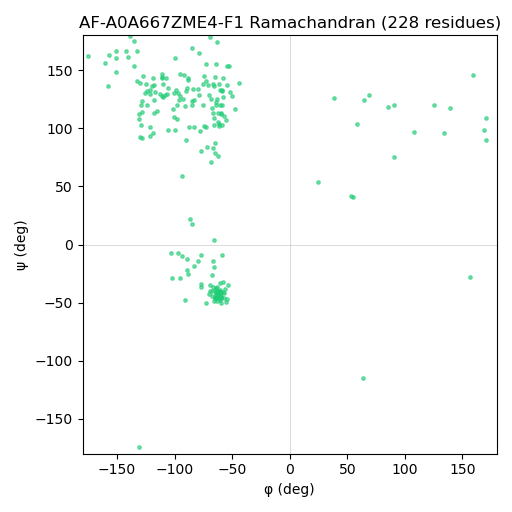A N 1
ATOM 613 C CA . MET A 1 81 ? -5.786 -2.787 -18.429 1.00 84.62 81 MET A CA 1
ATOM 614 C C . MET A 1 81 ? -4.993 -1.773 -19.246 1.00 84.62 81 MET A C 1
ATOM 616 O O . MET A 1 81 ? -5.167 -0.563 -19.100 1.00 84.62 81 MET A O 1
ATOM 620 N N . TRP A 1 82 ? -4.113 -2.279 -20.106 1.00 81.25 82 TRP A N 1
ATOM 621 C CA . TRP A 1 82 ? -3.329 -1.456 -21.023 1.00 81.25 82 TRP A CA 1
ATOM 622 C C . TRP A 1 82 ? -4.192 -0.966 -22.176 1.00 81.25 82 TRP A C 1
ATOM 624 O O . TRP A 1 82 ? -4.974 -1.726 -22.750 1.00 81.25 82 TRP A O 1
ATOM 634 N N . LYS A 1 83 ? -4.029 0.300 -22.562 1.00 78.88 83 LYS A N 1
ATOM 635 C CA . LYS A 1 83 ? -4.690 0.805 -23.769 1.00 78.88 83 LYS A CA 1
ATOM 636 C C . LYS A 1 83 ? -3.980 0.269 -25.008 1.00 78.88 83 LYS A C 1
ATOM 638 O O . LYS A 1 83 ? -2.751 0.227 -25.054 1.00 78.88 83 LYS A O 1
ATOM 643 N N . ASP A 1 84 ? -4.733 -0.006 -26.071 1.00 73.00 84 ASP A N 1
ATOM 644 C CA . ASP A 1 84 ? -4.171 -0.427 -27.364 1.00 73.00 84 ASP A CA 1
ATOM 645 C C . ASP A 1 84 ? -3.099 0.545 -27.884 1.00 73.00 84 ASP A C 1
ATOM 647 O O . ASP A 1 84 ? -2.102 0.144 -28.483 1.00 73.00 84 ASP A O 1
ATOM 651 N N . SER A 1 85 ? -3.264 1.846 -27.626 1.00 67.62 85 SER A N 1
ATOM 652 C CA . SER A 1 85 ? -2.260 2.853 -27.971 1.00 67.62 85 SER A CA 1
ATOM 653 C C . SER A 1 85 ? -0.923 2.630 -27.263 1.00 67.62 85 SER A C 1
ATOM 655 O O . SER A 1 85 ? 0.119 2.799 -27.886 1.00 67.62 85 SER A O 1
ATOM 657 N N . GLU A 1 86 ? -0.946 2.238 -25.993 1.00 66.69 86 GLU A N 1
ATOM 658 C CA . GLU A 1 86 ? 0.251 1.994 -25.180 1.00 66.69 86 GLU A CA 1
ATOM 659 C C . GLU A 1 86 ? 0.889 0.646 -25.540 1.00 66.69 86 GLU A C 1
ATOM 661 O O . GLU A 1 86 ? 2.114 0.529 -25.622 1.00 66.69 86 GLU A O 1
ATOM 666 N N . TYR A 1 87 ? 0.061 -0.357 -25.847 1.00 65.19 87 TYR A N 1
ATOM 667 C CA . TYR A 1 87 ? 0.523 -1.687 -26.226 1.00 65.19 87 TYR A CA 1
ATOM 668 C C . TYR A 1 87 ? 1.135 -1.716 -27.640 1.00 65.19 87 TYR A C 1
ATOM 670 O O . TYR A 1 87 ? 2.262 -2.185 -27.817 1.00 65.19 87 TYR A O 1
ATOM 678 N N . PHE A 1 88 ? 0.439 -1.169 -28.647 1.00 63.97 88 PHE A N 1
ATOM 679 C CA . PHE A 1 88 ? 0.804 -1.337 -30.061 1.00 63.97 88 PHE A CA 1
ATOM 680 C C . PHE A 1 88 ? 1.657 -0.207 -30.660 1.00 63.97 88 PHE A C 1
ATOM 682 O O . PHE A 1 88 ? 2.412 -0.474 -31.601 1.00 63.97 88 PHE A O 1
ATOM 689 N N . LYS A 1 89 ? 1.553 1.045 -30.179 1.00 58.53 89 LYS A N 1
ATOM 690 C CA . LYS A 1 89 ? 2.222 2.193 -30.837 1.00 58.53 89 LYS A CA 1
ATOM 691 C C . LYS A 1 89 ? 3.649 2.436 -30.345 1.00 58.53 89 LYS A C 1
ATOM 693 O O . LYS A 1 89 ? 4.476 2.913 -31.116 1.00 58.53 89 LYS A O 1
ATOM 698 N N . ASN A 1 90 ? 3.976 2.015 -29.126 1.00 59.75 90 ASN A N 1
ATOM 699 C CA . ASN A 1 90 ? 5.288 2.244 -28.519 1.00 59.75 90 ASN A CA 1
ATOM 700 C C . ASN A 1 90 ? 6.238 1.061 -28.764 1.00 59.75 90 ASN A C 1
ATOM 702 O O . ASN A 1 90 ? 6.697 0.408 -27.826 1.00 59.75 90 ASN A O 1
ATOM 706 N N . LYS A 1 91 ? 6.514 0.715 -30.029 1.00 54.12 91 LYS A N 1
ATOM 707 C CA . LYS A 1 91 ? 7.439 -0.379 -30.399 1.00 54.12 91 LYS A CA 1
ATOM 708 C C . LYS A 1 91 ? 8.901 -0.029 -30.054 1.00 54.12 91 LYS A C 1
ATOM 710 O O . LYS A 1 91 ? 9.703 0.227 -30.940 1.00 54.12 91 LYS A O 1
ATOM 715 N N . GLY A 1 92 ? 9.236 -0.003 -28.768 1.00 57.31 92 GLY A N 1
ATOM 716 C CA . GLY A 1 92 ? 10.601 0.191 -28.272 1.00 57.31 92 GLY A CA 1
ATOM 717 C C . GLY A 1 92 ? 10.679 0.741 -26.849 1.00 57.31 92 GLY A C 1
ATOM 718 O O . GLY A 1 92 ? 11.623 0.418 -26.145 1.00 57.31 92 GLY A O 1
ATOM 719 N N . GLU A 1 93 ? 9.671 1.497 -26.406 1.00 60.56 93 GLU A N 1
ATOM 720 C CA . GLU A 1 93 ? 9.653 2.135 -25.084 1.00 60.56 93 GLU A CA 1
ATOM 721 C C . GLU A 1 93 ? 8.788 1.322 -24.113 1.00 60.56 93 GLU A C 1
ATOM 723 O O . GLU A 1 93 ? 7.562 1.239 -24.259 1.00 60.56 93 GLU A O 1
ATOM 728 N N . LEU A 1 94 ? 9.429 0.674 -23.138 1.00 63.09 94 LEU A N 1
ATOM 729 C CA . LEU A 1 94 ? 8.731 0.031 -22.029 1.00 63.09 94 LEU A CA 1
ATOM 730 C C . LEU A 1 94 ? 8.540 1.096 -20.956 1.00 63.09 94 LEU A C 1
ATOM 732 O O . LEU A 1 94 ? 9.467 1.405 -20.215 1.00 63.09 94 LEU A O 1
ATOM 736 N N . HIS A 1 95 ? 7.334 1.660 -20.867 1.00 63.56 95 HIS A N 1
ATOM 737 C CA . HIS A 1 95 ? 6.988 2.507 -19.731 1.00 63.56 95 HIS A CA 1
ATOM 738 C C . HIS A 1 95 ? 7.075 1.643 -18.474 1.00 63.56 95 HIS A C 1
ATOM 740 O O . HIS A 1 95 ? 6.223 0.787 -18.244 1.00 63.56 95 HIS A O 1
ATOM 746 N N . ARG A 1 96 ? 8.157 1.828 -17.716 1.00 80.69 96 ARG A N 1
ATOM 747 C CA . ARG A 1 96 ? 8.424 1.114 -16.474 1.00 80.69 96 ARG A CA 1
ATOM 748 C C . ARG A 1 96 ? 8.072 2.028 -15.317 1.00 80.69 96 ARG A C 1
ATOM 750 O O . ARG A 1 96 ? 8.687 3.079 -15.135 1.00 80.69 96 ARG A O 1
ATOM 757 N N . CYS A 1 97 ? 7.088 1.633 -14.527 1.00 89.31 97 CYS A N 1
ATOM 758 C CA . CYS A 1 97 ? 6.826 2.270 -13.246 1.00 89.31 97 CYS A CA 1
ATOM 759 C C . CYS A 1 97 ? 7.171 1.307 -12.115 1.00 89.31 97 CYS A C 1
ATOM 761 O O . CYS A 1 97 ? 7.021 0.095 -12.234 1.00 89.31 97 CYS A O 1
ATOM 763 N N . ALA A 1 98 ? 7.690 1.857 -11.026 1.00 94.31 98 ALA A N 1
ATOM 764 C CA . ALA A 1 98 ? 7.865 1.117 -9.790 1.00 94.31 98 ALA A CA 1
ATOM 765 C C . ALA A 1 98 ? 6.591 1.281 -8.962 1.00 94.31 98 ALA A C 1
ATOM 767 O O . ALA A 1 98 ? 6.106 2.407 -8.824 1.00 94.31 98 ALA A O 1
ATOM 768 N N . VAL A 1 99 ? 6.052 0.187 -8.436 1.00 96.06 99 VAL A N 1
ATOM 769 C CA . VAL A 1 99 ? 4.772 0.155 -7.725 1.00 96.06 99 VAL A CA 1
ATOM 770 C C . VAL A 1 99 ? 4.916 -0.618 -6.419 1.00 96.06 99 VAL A C 1
ATOM 772 O O . VAL A 1 99 ? 5.594 -1.639 -6.370 1.00 96.06 99 VAL A O 1
ATOM 775 N N . PHE A 1 100 ? 4.273 -0.135 -5.361 1.00 97.50 100 PHE A N 1
ATOM 776 C CA . PHE A 1 100 ? 4.100 -0.865 -4.103 1.00 97.50 100 PHE A CA 1
ATOM 777 C C . PHE A 1 100 ? 2.808 -0.414 -3.413 1.00 97.50 100 PHE A C 1
ATOM 779 O O . PHE A 1 100 ? 2.237 0.625 -3.768 1.00 97.50 100 PHE A O 1
ATOM 786 N N . CYS A 1 101 ? 2.363 -1.170 -2.414 1.00 97.62 101 CYS A N 1
ATOM 787 C CA . CYS A 1 101 ? 1.209 -0.827 -1.597 1.00 97.62 101 CYS A CA 1
ATOM 788 C C . CYS A 1 101 ? 1.619 -0.473 -0.166 1.00 97.62 101 CYS A C 1
ATOM 790 O O . CYS A 1 101 ? 2.490 -1.117 0.416 1.00 97.62 101 CYS A O 1
ATOM 792 N N . LEU A 1 102 ? 0.936 0.509 0.425 1.00 97.50 102 LEU A N 1
ATOM 793 C CA . LEU A 1 102 ? 0.842 0.645 1.876 1.00 97.50 102 LEU A CA 1
ATOM 794 C C . LEU A 1 102 ? -0.483 0.058 2.354 1.00 97.50 102 LEU A C 1
ATOM 796 O O . LEU A 1 102 ? -1.542 0.371 1.813 1.00 97.50 102 LEU A O 1
ATOM 800 N N . VAL A 1 103 ? -0.4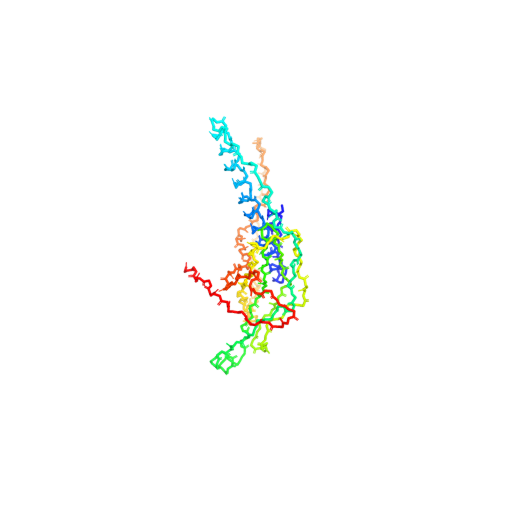19 -0.759 3.398 1.00 97.06 103 VAL A N 1
ATOM 801 C CA . VAL A 1 103 ? -1.577 -1.309 4.097 1.00 97.06 103 VAL A CA 1
ATOM 802 C C . VAL A 1 103 ? -1.584 -0.752 5.510 1.00 97.06 103 VAL A C 1
ATOM 804 O O . VAL A 1 103 ? -0.685 -1.018 6.308 1.00 97.06 103 VAL A O 1
ATOM 807 N N . GLN A 1 104 ? -2.604 0.041 5.815 1.00 95.81 104 GLN A N 1
ATOM 808 C CA . GLN A 1 104 ? -2.798 0.661 7.115 1.00 95.81 104 GLN A CA 1
ATOM 809 C C . GLN A 1 104 ? -4.006 0.047 7.818 1.00 95.81 104 GLN A C 1
ATOM 811 O O . GLN A 1 104 ? -5.116 0.079 7.290 1.00 95.81 104 GLN A O 1
ATOM 816 N N . CYS A 1 105 ? -3.819 -0.411 9.052 1.00 94.88 105 CYS A N 1
ATOM 817 C CA . CYS A 1 105 ? -4.912 -0.780 9.946 1.00 94.88 105 CYS A CA 1
ATOM 818 C C . CYS A 1 105 ? -4.681 -0.122 11.310 1.00 94.88 105 CYS A C 1
ATOM 820 O O . CYS A 1 105 ? -3.760 -0.461 12.050 1.00 94.88 105 CYS A O 1
ATOM 822 N N . GLY A 1 106 ? -5.494 0.888 11.631 1.00 89.94 106 GLY A N 1
ATOM 823 C CA . GLY A 1 106 ? -5.263 1.717 12.815 1.00 89.94 106 GLY A CA 1
ATOM 824 C C . GLY A 1 106 ? -3.939 2.485 12.718 1.00 89.94 106 GLY A C 1
ATOM 825 O O . GLY A 1 106 ? -3.793 3.375 11.874 1.00 89.94 106 GLY A O 1
ATOM 826 N N . THR A 1 107 ? -2.995 2.174 13.606 1.00 89.06 107 THR A N 1
ATOM 827 C CA . THR A 1 107 ? -1.650 2.778 13.642 1.00 89.06 107 THR A CA 1
ATOM 828 C C . THR A 1 107 ? -0.561 1.878 13.078 1.00 89.06 107 THR A C 1
ATOM 830 O O . THR A 1 107 ? 0.571 2.331 12.895 1.00 89.06 107 THR A O 1
ATOM 833 N N . GLU A 1 108 ? -0.900 0.631 12.760 1.00 93.00 108 GLU A N 1
ATOM 834 C CA . GLU A 1 108 ? -0.006 -0.292 12.083 1.00 93.00 108 GLU A CA 1
ATOM 835 C C . GLU A 1 108 ? 0.012 0.030 10.588 1.00 93.00 108 GLU A C 1
ATOM 837 O O . GLU A 1 108 ? -1.037 0.167 9.953 1.00 93.00 108 GLU A O 1
ATOM 842 N N . ILE A 1 109 ? 1.218 0.186 10.038 1.00 95.81 109 ILE A N 1
ATOM 843 C CA . ILE A 1 109 ? 1.445 0.441 8.614 1.00 95.81 109 ILE A CA 1
ATOM 844 C C . ILE A 1 109 ? 2.483 -0.550 8.106 1.00 95.81 109 ILE A C 1
ATOM 846 O O . ILE A 1 109 ? 3.642 -0.543 8.550 1.00 95.81 109 ILE A O 1
ATOM 850 N N . TYR A 1 110 ? 2.053 -1.337 7.132 1.00 96.19 110 TYR A N 1
ATOM 851 C CA . TYR A 1 110 ? 2.843 -2.313 6.402 1.00 96.19 110 TYR A CA 1
ATOM 852 C C . TYR A 1 110 ? 3.019 -1.840 4.966 1.00 96.19 110 TYR A C 1
ATOM 854 O O . TYR A 1 110 ? 2.147 -1.175 4.410 1.00 96.19 110 TYR A O 1
ATOM 862 N N . ASP A 1 111 ? 4.159 -2.161 4.383 1.00 96.12 111 ASP A N 1
ATOM 863 C CA . ASP A 1 111 ? 4.467 -1.922 2.985 1.00 96.12 111 ASP A CA 1
ATOM 864 C C . ASP A 1 111 ? 4.737 -3.257 2.304 1.00 96.12 111 ASP A C 1
ATOM 866 O O . ASP A 1 111 ? 5.300 -4.149 2.933 1.00 96.12 111 ASP A O 1
ATOM 870 N N . THR A 1 112 ? 4.313 -3.391 1.050 1.00 97.31 112 THR A N 1
ATOM 871 C CA . THR A 1 112 ? 4.613 -4.575 0.240 1.00 97.31 112 THR A CA 1
ATOM 872 C C . THR A 1 112 ? 5.975 -4.453 -0.427 1.00 97.31 112 THR A C 1
ATOM 874 O O . THR A 1 112 ? 6.535 -3.355 -0.532 1.00 97.31 112 THR A O 1
ATOM 877 N N . ASP A 1 113 ? 6.463 -5.544 -1.002 1.00 95.44 113 ASP A N 1
ATOM 878 C CA . ASP A 1 113 ? 7.574 -5.505 -1.953 1.00 95.44 113 ASP A CA 1
ATOM 879 C C . ASP A 1 113 ? 7.363 -4.515 -3.113 1.00 95.44 113 ASP A C 1
ATOM 881 O O . ASP A 1 113 ? 6.239 -4.159 -3.489 1.00 95.44 113 ASP A O 1
ATOM 885 N N . LEU A 1 114 ? 8.487 -4.039 -3.660 1.00 95.06 114 LEU A N 1
ATOM 886 C CA . LEU A 1 114 ? 8.517 -3.155 -4.818 1.00 95.06 114 LEU A CA 1
ATOM 887 C C . LEU A 1 114 ? 8.450 -3.972 -6.113 1.00 95.06 114 LEU A C 1
ATOM 889 O O . LEU A 1 114 ? 9.327 -4.790 -6.384 1.00 95.06 114 LEU A O 1
ATOM 893 N N . VAL A 1 115 ? 7.465 -3.683 -6.960 1.00 94.38 115 VAL A N 1
ATOM 894 C CA . VAL A 1 115 ? 7.266 -4.360 -8.246 1.00 94.38 115 VAL A CA 1
ATOM 895 C C . VAL A 1 115 ? 7.516 -3.391 -9.397 1.00 94.38 115 VAL A C 1
ATOM 897 O O . VAL A 1 115 ? 6.957 -2.295 -9.447 1.00 94.38 115 VAL A O 1
ATOM 900 N N . MET A 1 116 ? 8.353 -3.803 -10.350 1.00 92.44 116 MET A N 1
ATOM 901 C CA . MET A 1 116 ? 8.542 -3.086 -11.611 1.00 92.44 116 MET A CA 1
ATOM 902 C C . MET A 1 116 ? 7.461 -3.513 -12.600 1.00 92.44 116 MET A C 1
ATOM 904 O O . MET A 1 116 ? 7.365 -4.687 -12.948 1.00 92.44 116 MET A O 1
ATOM 908 N N . VAL A 1 117 ? 6.665 -2.556 -13.060 1.00 91.38 117 VAL A N 1
ATOM 909 C CA . VAL A 1 117 ? 5.513 -2.793 -13.927 1.00 91.38 117 VAL A CA 1
ATOM 910 C C . VAL A 1 117 ? 5.800 -2.257 -15.317 1.00 91.38 117 VAL A C 1
ATOM 912 O O . VAL A 1 117 ? 6.156 -1.090 -15.475 1.00 91.38 117 VAL A O 1
ATOM 915 N N . ASP A 1 118 ? 5.624 -3.109 -16.322 1.00 86.88 118 ASP A N 1
ATOM 916 C CA . ASP A 1 118 ? 5.609 -2.729 -17.728 1.00 86.88 118 ASP A CA 1
ATOM 917 C C . ASP A 1 118 ? 4.450 -3.412 -18.465 1.00 86.88 118 ASP A C 1
ATOM 919 O O . ASP A 1 118 ? 3.738 -4.251 -17.911 1.00 86.88 118 ASP A O 1
ATOM 923 N N . ARG A 1 119 ? 4.277 -3.058 -19.741 1.00 82.75 119 ARG A N 1
ATOM 924 C CA . ARG A 1 119 ? 3.184 -3.542 -20.601 1.00 82.75 119 ARG A CA 1
ATOM 925 C C . ARG A 1 119 ? 3.100 -5.062 -20.790 1.00 82.75 119 ARG A C 1
ATOM 927 O O . ARG A 1 119 ? 2.169 -5.526 -21.442 1.00 82.75 119 ARG A O 1
ATOM 934 N N . THR A 1 120 ? 4.094 -5.828 -20.340 1.00 84.06 120 THR A N 1
ATOM 935 C CA . THR A 1 120 ? 4.065 -7.295 -20.421 1.00 84.06 120 THR A CA 1
ATOM 936 C C . THR A 1 120 ? 3.286 -7.924 -19.267 1.00 84.06 120 THR A C 1
ATOM 938 O O . THR A 1 120 ? 2.850 -9.067 -19.395 1.00 84.06 120 THR A O 1
ATOM 941 N N . LEU A 1 121 ? 3.063 -7.185 -18.175 1.00 89.00 121 LEU A N 1
ATOM 942 C CA . LEU A 1 121 ? 2.300 -7.660 -17.025 1.00 89.00 121 LEU A CA 1
ATOM 943 C C . LEU A 1 121 ? 0.800 -7.472 -17.238 1.00 89.00 121 LEU A C 1
ATOM 945 O O . LEU A 1 121 ? 0.345 -6.395 -17.612 1.00 89.00 121 LEU A O 1
ATOM 949 N N . THR A 1 122 ? 0.016 -8.501 -16.937 1.00 90.94 122 THR A N 1
ATOM 950 C CA . THR A 1 122 ? -1.452 -8.406 -16.885 1.00 90.94 122 THR A CA 1
ATOM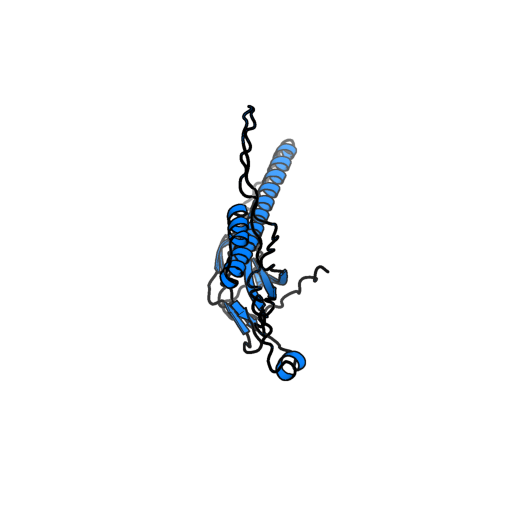 951 C C . THR A 1 122 ? -1.951 -8.014 -15.504 1.00 90.94 122 THR A C 1
ATOM 953 O O . THR A 1 122 ? -3.063 -7.519 -15.372 1.00 90.94 122 THR A O 1
ATOM 956 N N . ASP A 1 123 ? -1.143 -8.239 -14.472 1.00 93.38 123 ASP A N 1
ATOM 957 C CA . ASP A 1 123 ? -1.519 -8.050 -13.082 1.00 93.38 123 ASP A CA 1
ATOM 958 C C . ASP A 1 123 ? -0.295 -7.687 -12.244 1.00 93.38 123 ASP A C 1
ATOM 960 O O . ASP A 1 123 ? 0.814 -8.157 -12.507 1.00 93.38 123 ASP A O 1
ATOM 964 N N . ILE A 1 124 ? -0.516 -6.888 -11.205 1.00 95.12 124 ILE A N 1
ATOM 965 C CA . ILE A 1 124 ? 0.438 -6.690 -10.112 1.00 95.12 124 ILE A CA 1
ATOM 966 C C . ILE A 1 124 ? 0.026 -7.630 -8.987 1.00 95.12 124 ILE A C 1
ATOM 968 O O . ILE A 1 124 ? -1.115 -7.557 -8.534 1.00 95.12 124 ILE A O 1
ATOM 972 N N . CYS A 1 125 ? 0.934 -8.490 -8.537 1.00 95.12 125 CYS A N 1
ATOM 973 C CA . CYS A 1 125 ? 0.670 -9.467 -7.485 1.00 95.12 125 CYS A CA 1
ATOM 974 C C . CYS A 1 125 ? 1.625 -9.248 -6.311 1.00 95.12 125 CYS A C 1
ATOM 976 O O . CYS A 1 125 ? 2.834 -9.142 -6.515 1.00 95.12 125 CYS A O 1
ATOM 978 N N . PHE A 1 126 ? 1.081 -9.236 -5.097 1.00 95.50 126 PHE A N 1
ATOM 979 C CA . PHE A 1 126 ? 1.842 -9.257 -3.854 1.00 95.50 126 PHE A CA 1
ATOM 980 C C . PHE A 1 126 ? 1.472 -10.532 -3.086 1.00 95.50 126 PHE A C 1
ATOM 982 O O . PHE A 1 126 ? 0.329 -10.693 -2.657 1.00 95.50 126 PHE A O 1
ATOM 989 N N . GLU A 1 127 ? 2.431 -11.451 -2.951 1.00 90.62 127 GLU A N 1
ATOM 990 C CA . GLU A 1 127 ? 2.234 -12.772 -2.320 1.00 90.62 127 GLU A CA 1
ATOM 991 C C . GLU A 1 127 ? 2.246 -12.708 -0.783 1.00 90.62 127 GLU A C 1
ATOM 993 O O . GLU A 1 127 ? 1.856 -13.649 -0.092 1.00 90.62 127 GLU A O 1
ATOM 998 N N . GLU A 1 128 ? 2.702 -11.589 -0.225 1.00 90.38 128 GLU A N 1
ATOM 999 C CA . GLU A 1 128 ? 2.843 -11.404 1.212 1.00 90.38 128 GLU A CA 1
ATOM 1000 C C . GLU A 1 128 ? 1.482 -11.394 1.918 1.00 90.38 128 GLU A C 1
ATOM 1002 O O . GLU A 1 128 ? 0.520 -10.763 1.476 1.00 90.38 128 GLU A O 1
ATOM 1007 N N . THR A 1 129 ? 1.410 -12.062 3.073 1.00 93.75 129 THR A N 1
ATOM 1008 C CA . THR A 1 129 ? 0.249 -11.971 3.963 1.00 93.75 129 THR A CA 1
ATOM 1009 C C . THR A 1 129 ? 0.525 -10.970 5.076 1.00 93.75 129 THR A C 1
ATOM 1011 O O . THR A 1 129 ? 1.438 -11.155 5.884 1.00 93.75 129 THR A O 1
ATOM 1014 N N . ILE A 1 130 ? -0.298 -9.930 5.151 1.00 94.00 130 ILE A N 1
ATOM 1015 C CA . ILE A 1 130 ? -0.195 -8.873 6.156 1.00 94.00 130 ILE A CA 1
ATOM 1016 C C . ILE A 1 130 ? -1.229 -9.134 7.247 1.00 94.00 130 ILE A C 1
ATOM 1018 O O . ILE A 1 130 ? -2.407 -9.350 6.964 1.00 94.00 130 ILE A O 1
ATOM 1022 N N . PHE A 1 131 ? -0.786 -9.098 8.502 1.00 93.00 131 PHE A N 1
ATOM 1023 C CA . PHE A 1 131 ? -1.617 -9.358 9.673 1.00 93.00 131 PHE A CA 1
ATOM 1024 C C . PHE A 1 131 ? -1.691 -8.134 10.579 1.00 93.00 131 PHE A C 1
ATOM 1026 O O . PHE A 1 131 ? -0.656 -7.559 10.903 1.00 93.00 131 PHE A O 1
ATOM 1033 N N . SER A 1 132 ? -2.888 -7.845 11.085 1.00 92.44 132 SER A N 1
ATOM 1034 C CA . SER A 1 132 ? -3.114 -6.903 12.182 1.00 92.44 132 SER A CA 1
ATOM 1035 C C . SER A 1 132 ? -3.806 -7.600 13.345 1.00 92.44 132 SER A C 1
ATOM 1037 O O . SER A 1 132 ? -4.810 -8.297 13.162 1.00 92.44 132 SER A O 1
ATOM 1039 N N . ASN A 1 133 ? -3.250 -7.429 14.543 1.00 92.50 133 ASN A N 1
ATOM 1040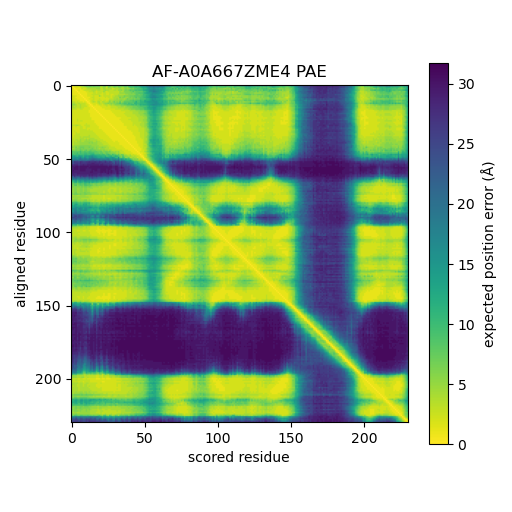 C CA . ASN A 1 133 ? -3.737 -8.059 15.769 1.00 92.50 133 ASN A CA 1
ATOM 1041 C C . ASN A 1 133 ? -4.584 -7.078 16.588 1.00 92.50 133 ASN A C 1
ATOM 1043 O O . ASN A 1 133 ? -4.490 -5.869 16.413 1.00 92.50 133 ASN A O 1
ATOM 1047 N N . GLU A 1 134 ? -5.398 -7.613 17.500 1.00 91.06 134 GLU A N 1
ATOM 1048 C CA . GLU A 1 134 ? -6.207 -6.820 18.440 1.00 91.06 134 GLU A CA 1
ATOM 1049 C C . GLU A 1 134 ? -7.111 -5.779 17.747 1.00 91.06 134 GLU A C 1
ATOM 1051 O O . GLU A 1 134 ? -7.291 -4.645 18.188 1.00 91.06 134 GLU A O 1
ATOM 1056 N N . VAL A 1 135 ? -7.708 -6.184 16.628 1.00 92.81 135 VAL A N 1
ATOM 1057 C CA . VAL A 1 135 ? -8.529 -5.330 15.772 1.00 92.81 135 VAL A CA 1
ATOM 1058 C C . VAL A 1 135 ? -9.998 -5.437 16.182 1.00 92.81 135 VAL A C 1
ATOM 1060 O O . VAL A 1 135 ? -10.558 -6.529 16.247 1.00 92.81 135 VAL A O 1
ATOM 1063 N N . GLY A 1 136 ? -10.642 -4.306 16.475 1.00 92.94 136 GLY A N 1
ATOM 1064 C CA . GLY A 1 136 ? -12.070 -4.267 16.819 1.00 92.94 136 GLY A CA 1
ATOM 1065 C C . GLY A 1 136 ? -12.977 -4.347 15.587 1.00 92.94 136 GLY A C 1
ATOM 1066 O O . GLY A 1 136 ? -12.525 -4.079 14.478 1.00 92.94 136 GLY A O 1
ATOM 1067 N N . PRO A 1 137 ? -14.284 -4.622 15.743 1.00 92.81 137 PRO A N 1
ATOM 1068 C CA . PRO A 1 137 ? -15.202 -4.782 14.610 1.00 92.81 137 PRO A CA 1
ATOM 1069 C C . PRO A 1 137 ? -15.416 -3.499 13.792 1.00 92.81 137 PRO A C 1
ATOM 1071 O O . PRO A 1 137 ? -15.835 -3.562 12.642 1.00 92.81 137 PRO A O 1
ATOM 1074 N N . GLY A 1 138 ? -15.106 -2.329 14.360 1.00 93.25 138 GLY A N 1
ATOM 1075 C CA . GLY A 1 138 ? -15.154 -1.034 13.673 1.00 93.25 138 GLY A CA 1
ATOM 1076 C C . GLY A 1 138 ? -13.890 -0.685 12.880 1.00 93.25 138 GLY A C 1
ATOM 1077 O O . GLY A 1 138 ? -13.658 0.495 12.610 1.00 93.25 138 GLY A O 1
ATOM 1078 N N . PHE A 1 139 ? -13.034 -1.663 12.575 1.00 94.62 139 PHE A N 1
ATOM 1079 C CA . PHE A 1 139 ? -11.772 -1.408 11.891 1.00 94.62 139 PHE A CA 1
ATOM 1080 C C . PHE A 1 139 ? -11.955 -0.849 10.484 1.00 94.62 139 PHE A C 1
ATOM 1082 O O . PHE A 1 139 ? -12.966 -1.058 9.811 1.00 94.62 139 PHE A O 1
ATOM 1089 N N . GLN A 1 140 ? -10.921 -0.143 10.042 1.00 96.00 140 GLN A N 1
ATOM 1090 C CA . GLN A 1 140 ? -10.771 0.300 8.668 1.00 96.00 140 GLN A CA 1
ATOM 1091 C C . GLN A 1 140 ? -9.361 -0.070 8.232 1.00 96.00 140 GLN A C 1
ATOM 1093 O O . GLN A 1 140 ? -8.388 0.467 8.766 1.00 96.00 140 GLN A O 1
ATOM 1098 N N . LEU A 1 141 ? -9.273 -1.009 7.296 1.00 96.50 141 LEU A N 1
ATOM 1099 C CA . LEU A 1 141 ? -8.028 -1.412 6.665 1.00 96.50 141 LEU A CA 1
ATOM 1100 C C . LEU A 1 141 ? -7.930 -0.662 5.339 1.00 96.50 141 LEU A C 1
ATOM 1102 O O . LEU A 1 141 ? -8.693 -0.921 4.411 1.00 96.50 141 LEU A O 1
ATOM 1106 N N . ARG A 1 142 ? -7.031 0.315 5.267 1.00 96.88 142 ARG A N 1
ATOM 1107 C CA . ARG A 1 142 ? -6.804 1.118 4.067 1.00 96.88 142 ARG A CA 1
ATOM 1108 C C . ARG A 1 142 ? -5.653 0.522 3.267 1.00 96.88 142 ARG A C 1
ATOM 1110 O O . ARG A 1 142 ? -4.576 0.320 3.814 1.00 96.88 142 ARG A O 1
ATOM 1117 N N . VAL A 1 143 ? -5.879 0.280 1.981 1.00 97.31 143 VAL A N 1
ATOM 1118 C CA . VAL A 1 143 ? -4.837 -0.103 1.020 1.00 97.31 143 VAL A CA 1
ATOM 1119 C C . VAL A 1 143 ? -4.599 1.076 0.088 1.00 97.31 143 VAL A C 1
ATOM 1121 O O . VAL A 1 143 ? -5.546 1.622 -0.477 1.00 97.31 143 VAL A O 1
ATOM 1124 N N . GLU A 1 144 ? -3.346 1.480 -0.062 1.00 97.81 144 GLU A N 1
ATOM 1125 C CA . GLU A 1 144 ? -2.908 2.608 -0.878 1.00 97.81 144 GLU A CA 1
ATOM 1126 C C . GLU A 1 144 ? -1.873 2.146 -1.896 1.00 97.81 144 GLU A C 1
ATOM 1128 O O . GLU A 1 144 ? -0.806 1.670 -1.520 1.00 97.81 144 GLU A O 1
ATOM 1133 N N . LEU A 1 145 ? -2.171 2.324 -3.179 1.00 97.50 145 LEU A N 1
ATOM 1134 C CA . LEU A 1 145 ? -1.281 1.994 -4.282 1.00 97.50 145 LEU A CA 1
ATOM 1135 C C . LEU A 1 145 ? -0.419 3.206 -4.634 1.00 97.50 145 LEU A C 1
ATOM 1137 O O . LEU A 1 145 ? -0.945 4.241 -5.050 1.00 97.50 145 LEU A O 1
ATOM 1141 N N . TYR A 1 146 ? 0.895 3.065 -4.525 1.00 97.38 146 TYR A N 1
ATOM 1142 C CA . TYR A 1 146 ? 1.859 4.095 -4.896 1.00 97.38 146 TYR A CA 1
ATOM 1143 C C . TYR A 1 146 ? 2.585 3.717 -6.178 1.00 97.38 146 TYR A C 1
ATOM 1145 O O . TYR A 1 146 ? 2.935 2.557 -6.374 1.00 97.38 146 TYR A O 1
ATOM 1153 N N . SER A 1 147 ? 2.883 4.704 -7.024 1.00 95.00 147 SER A N 1
ATOM 1154 C CA . SER A 1 147 ? 3.781 4.502 -8.162 1.00 95.00 147 SER A CA 1
ATOM 1155 C C . SER A 1 147 ? 4.794 5.621 -8.338 1.00 95.00 147 SER A C 1
ATOM 1157 O O . SER A 1 147 ? 4.563 6.766 -7.945 1.00 95.00 147 SER A O 1
ATOM 1159 N N . SER A 1 148 ? 5.921 5.276 -8.948 1.00 92.50 148 SER A N 1
ATOM 1160 C CA . SER A 1 148 ? 6.911 6.223 -9.439 1.00 92.50 148 SER A CA 1
ATOM 1161 C C . SER A 1 148 ? 7.218 5.902 -10.896 1.00 92.50 148 SER A C 1
ATOM 1163 O O . SER A 1 148 ? 7.599 4.775 -11.222 1.00 92.50 148 SER A O 1
ATOM 1165 N N . CYS A 1 149 ? 7.042 6.884 -11.782 1.00 81.19 149 CYS A N 1
ATOM 1166 C CA . CYS A 1 149 ? 7.481 6.756 -13.166 1.00 81.19 149 CYS A CA 1
ATOM 1167 C C . CYS A 1 149 ? 9.006 6.738 -13.191 1.00 81.19 149 CYS A C 1
ATOM 1169 O O . CYS A 1 149 ? 9.654 7.650 -12.675 1.00 81.19 149 CYS A O 1
ATOM 1171 N N . VAL A 1 150 ? 9.576 5.705 -13.802 1.00 68.19 150 VAL A N 1
ATOM 1172 C CA . VAL A 1 150 ? 11.017 5.589 -13.963 1.00 68.19 150 VAL A CA 1
ATOM 1173 C C . VAL A 1 150 ? 11.338 6.040 -15.384 1.00 68.19 150 VAL A C 1
ATOM 1175 O O . VAL A 1 150 ? 11.136 5.251 -16.306 1.00 68.19 150 VAL A O 1
ATOM 1178 N N . PRO A 1 151 ? 11.782 7.294 -15.604 1.00 62.31 151 PRO A N 1
ATOM 1179 C CA . PRO A 1 151 ? 12.204 7.705 -16.933 1.00 62.31 151 PRO A CA 1
ATOM 1180 C C . PRO A 1 151 ? 13.334 6.781 -17.390 1.00 62.31 151 PRO A C 1
ATOM 1182 O O . PRO A 1 151 ? 14.310 6.545 -16.667 1.00 62.31 151 PRO A O 1
ATOM 1185 N N . GLU A 1 152 ? 13.166 6.196 -18.571 1.00 57.50 152 GLU A N 1
ATOM 1186 C CA . GLU A 1 152 ? 14.203 5.395 -19.194 1.00 57.50 152 GLU A CA 1
ATOM 1187 C C . GLU A 1 152 ? 15.265 6.363 -19.719 1.00 57.50 152 GLU A C 1
ATOM 1189 O O . GLU A 1 152 ? 15.089 7.012 -20.747 1.00 57.50 152 GLU A O 1
ATOM 1194 N N . ASP A 1 153 ? 16.375 6.495 -18.988 1.00 49.00 153 ASP A N 1
ATOM 1195 C CA . ASP A 1 153 ? 17.590 7.097 -19.533 1.00 49.00 153 ASP A CA 1
ATOM 1196 C C . ASP A 1 153 ? 18.114 6.160 -20.630 1.00 49.00 153 ASP A C 1
ATOM 1198 O O . ASP A 1 153 ? 18.980 5.309 -20.396 1.00 49.00 153 ASP A O 1
ATOM 1202 N N . PHE A 1 154 ? 17.556 6.279 -21.836 1.00 36.00 154 PHE A N 1
ATOM 1203 C CA . PHE A 1 154 ? 18.111 5.651 -23.022 1.00 36.00 154 PHE A CA 1
ATOM 1204 C C . PHE A 1 154 ? 19.531 6.180 -23.204 1.00 36.00 154 PHE A C 1
ATOM 1206 O O . PHE A 1 154 ? 19.773 7.294 -23.670 1.00 36.00 154 PHE A O 1
ATOM 1213 N N . SER A 1 155 ? 20.496 5.346 -22.830 1.00 48.69 155 SER A N 1
ATOM 1214 C CA . SER A 1 155 ? 21.886 5.498 -23.224 1.00 48.69 155 SER A CA 1
ATOM 1215 C C . SER A 1 155 ? 21.985 5.322 -24.738 1.00 48.69 155 SER A C 1
ATOM 1217 O O . SER A 1 155 ? 22.247 4.231 -25.233 1.00 48.69 155 SER A O 1
ATOM 1219 N N . LEU A 1 156 ? 21.796 6.412 -25.475 1.00 48.50 156 LEU A N 1
ATOM 1220 C CA . LEU A 1 156 ? 22.215 6.559 -26.863 1.00 48.50 156 LEU A CA 1
ATOM 1221 C C . LEU A 1 156 ? 23.029 7.849 -26.974 1.00 48.50 156 LEU A C 1
ATOM 1223 O O . LEU A 1 156 ? 22.511 8.936 -27.196 1.00 48.50 156 LEU A O 1
ATOM 1227 N N . GLY A 1 157 ? 24.344 7.686 -26.808 1.00 37.53 157 GLY A N 1
ATOM 1228 C CA . GLY A 1 157 ? 25.346 8.660 -27.229 1.00 37.53 157 GLY A CA 1
ATOM 1229 C C . GLY A 1 157 ? 25.728 9.699 -26.182 1.00 37.53 157 GLY A C 1
ATOM 1230 O O . GLY A 1 157 ? 25.431 10.877 -26.340 1.00 37.53 157 GLY A O 1
ATOM 1231 N N . ALA A 1 158 ? 26.522 9.311 -25.182 1.00 42.03 158 ALA A N 1
ATOM 1232 C CA . ALA A 1 158 ? 27.458 10.280 -24.620 1.00 42.03 158 ALA A CA 1
ATOM 1233 C C . ALA A 1 158 ? 28.402 10.729 -25.757 1.00 42.03 158 ALA A C 1
AT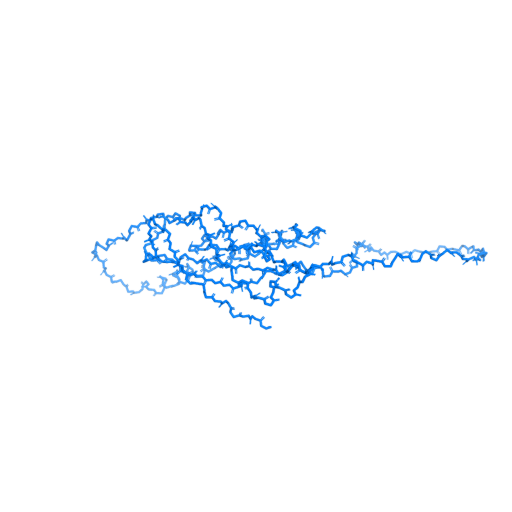OM 1235 O O . ALA A 1 158 ? 29.105 9.873 -26.307 1.00 42.03 158 ALA A O 1
ATOM 1236 N N . PRO A 1 159 ? 28.483 12.019 -26.143 1.00 39.59 159 PRO A N 1
ATOM 1237 C CA . PRO A 1 159 ? 29.645 12.459 -26.886 1.00 39.59 159 PRO A CA 1
ATOM 1238 C C . PRO A 1 159 ? 30.816 12.377 -25.906 1.00 39.59 159 PRO A C 1
ATOM 1240 O O . PRO A 1 159 ? 30.813 13.019 -24.855 1.00 39.59 159 PRO A O 1
ATOM 1243 N N . ALA A 1 160 ? 31.795 11.531 -26.226 1.00 46.91 160 ALA A N 1
ATOM 1244 C CA . ALA A 1 160 ? 33.044 11.428 -25.485 1.00 46.91 160 ALA A CA 1
ATOM 1245 C C . ALA A 1 160 ? 33.584 12.833 -25.151 1.00 46.91 160 ALA A C 1
ATOM 1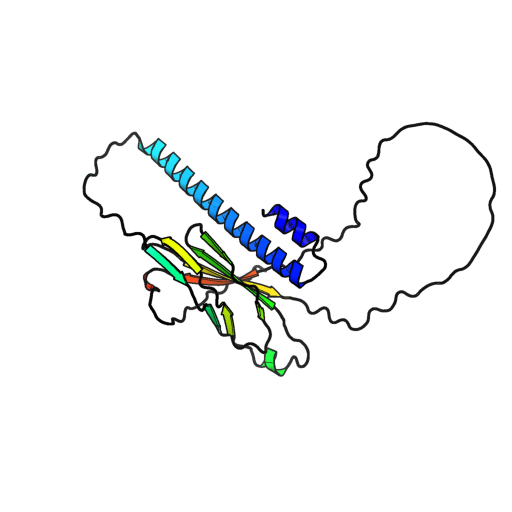247 O O . ALA A 1 160 ? 33.532 13.718 -26.017 1.00 46.91 160 ALA A O 1
ATOM 1248 N N . PRO A 1 161 ? 34.128 13.075 -23.942 1.00 44.25 161 PRO A N 1
ATOM 1249 C CA . PRO A 1 161 ? 34.733 14.360 -23.648 1.00 44.25 161 PRO A CA 1
ATOM 1250 C C . PRO A 1 161 ? 35.910 14.518 -24.605 1.00 44.25 161 PRO A C 1
ATOM 1252 O O . PRO A 1 161 ? 36.875 13.749 -24.562 1.00 44.25 161 PRO A O 1
ATOM 1255 N N . ARG A 1 162 ? 35.807 15.483 -25.523 1.00 44.03 162 ARG A N 1
ATOM 1256 C CA . ARG A 1 162 ? 36.905 15.842 -26.417 1.00 44.03 162 ARG A CA 1
ATOM 1257 C C . ARG A 1 162 ? 38.107 16.183 -25.541 1.00 44.03 162 ARG A C 1
ATOM 1259 O O . ARG A 1 162 ? 38.137 17.220 -24.885 1.00 44.03 162 ARG A O 1
ATOM 1266 N N . ARG A 1 163 ? 39.095 15.287 -25.523 1.00 48.16 163 ARG A N 1
ATOM 1267 C CA . ARG A 1 163 ? 40.428 15.564 -24.994 1.00 48.16 163 ARG A CA 1
ATOM 1268 C C . ARG A 1 163 ? 41.016 16.698 -25.826 1.00 48.16 163 ARG A C 1
ATOM 1270 O O . ARG A 1 163 ? 41.476 16.454 -26.937 1.00 48.16 163 ARG A O 1
ATOM 1277 N N . LEU A 1 164 ? 41.014 17.922 -25.302 1.00 44.28 164 LEU A N 1
ATOM 1278 C CA . LEU A 1 164 ? 41.883 18.965 -25.833 1.00 44.28 164 LEU A CA 1
ATOM 1279 C C . LEU A 1 164 ? 43.267 18.798 -25.200 1.00 44.28 164 LEU A C 1
ATOM 1281 O O . LEU A 1 164 ? 43.514 19.135 -24.044 1.00 44.28 164 LEU A O 1
ATOM 1285 N N . SER A 1 165 ? 44.165 18.206 -25.973 1.00 39.38 165 SER A N 1
ATOM 1286 C CA . SER A 1 165 ? 45.594 18.158 -25.710 1.00 39.38 165 SER A CA 1
ATOM 1287 C C . SER A 1 165 ? 46.253 19.509 -26.018 1.00 39.38 165 SER A C 1
ATOM 1289 O O . SER A 1 165 ? 46.219 19.957 -27.157 1.00 39.38 165 SER A O 1
ATOM 1291 N N . ARG A 1 166 ? 46.871 20.090 -24.980 1.00 47.31 166 ARG A N 1
ATOM 1292 C CA . ARG A 1 166 ? 48.133 20.869 -24.918 1.00 47.31 166 ARG A CA 1
ATOM 1293 C C . ARG A 1 166 ? 48.513 21.848 -26.048 1.00 47.31 166 ARG A C 1
ATOM 1295 O O . ARG A 1 166 ? 48.821 21.423 -27.150 1.00 47.31 166 ARG A O 1
ATOM 1302 N N . LEU A 1 167 ? 48.790 23.091 -25.639 1.00 44.00 167 LEU A N 1
ATOM 1303 C CA . LEU A 1 167 ? 50.003 23.912 -25.881 1.00 44.00 167 LEU A CA 1
ATOM 1304 C C . LEU A 1 167 ? 50.005 24.968 -24.745 1.00 44.00 167 LEU A C 1
ATOM 1306 O O . LEU A 1 167 ? 48.933 25.431 -24.385 1.00 44.00 167 LEU A O 1
ATOM 1310 N N . GLY A 1 168 ? 51.063 25.352 -24.028 1.00 39.97 168 GLY A N 1
ATOM 1311 C CA . GLY A 1 168 ? 52.497 25.430 -24.303 1.00 39.97 168 GLY A CA 1
ATOM 1312 C C . GLY A 1 168 ? 52.951 26.875 -24.000 1.00 39.97 168 GLY A C 1
ATOM 1313 O O . GLY A 1 168 ? 52.423 27.792 -24.613 1.00 39.97 168 GLY A O 1
ATOM 1314 N N . GLY A 1 169 ? 53.897 27.078 -23.066 1.00 34.25 169 GLY A N 1
ATOM 1315 C CA . GLY A 1 169 ? 54.528 28.380 -22.735 1.00 34.25 169 GLY A CA 1
ATOM 1316 C C . GLY A 1 169 ? 54.607 28.613 -21.213 1.00 34.25 169 GLY A C 1
ATOM 1317 O O . GLY A 1 169 ? 53.578 28.827 -20.594 1.00 34.25 169 GLY A O 1
ATOM 1318 N N . SER A 1 170 ? 55.695 28.342 -20.484 1.00 37.72 170 SER A N 1
ATOM 1319 C CA . SER A 1 170 ? 57.084 28.846 -20.507 1.00 37.72 170 SER A CA 1
ATOM 1320 C C . SER A 1 170 ? 57.300 30.149 -19.710 1.00 37.72 170 SER A C 1
ATOM 1322 O O . SER A 1 170 ? 56.776 31.192 -20.075 1.00 37.72 170 SER A O 1
ATOM 1324 N N . LEU A 1 171 ? 58.162 30.019 -18.686 1.00 37.25 171 LEU A N 1
ATOM 1325 C CA . LEU A 1 171 ? 59.040 31.001 -18.016 1.00 37.25 171 LEU A CA 1
ATOM 1326 C C . LEU A 1 171 ? 58.440 32.128 -17.151 1.00 37.25 171 LEU A C 1
ATOM 1328 O O . LEU A 1 171 ? 57.649 32.948 -17.594 1.00 37.25 171 LEU A O 1
ATOM 1332 N N . GLY A 1 172 ? 58.970 32.241 -15.924 1.00 36.31 172 GLY A N 1
ATOM 1333 C CA . GLY A 1 172 ? 58.832 33.428 -15.074 1.00 36.31 172 GLY A CA 1
ATOM 1334 C C . GLY A 1 172 ? 59.338 33.218 -13.645 1.00 36.31 172 GLY A C 1
ATOM 1335 O O . GLY A 1 172 ? 58.595 32.781 -12.778 1.00 36.31 172 GLY A O 1
ATOM 1336 N N . CYS A 1 173 ? 60.618 33.504 -13.412 1.00 38.59 173 CYS A N 1
ATOM 1337 C CA . CYS A 1 173 ? 61.298 33.466 -12.113 1.00 38.59 173 CYS A CA 1
ATOM 1338 C C . CYS A 1 173 ? 60.877 34.649 -11.204 1.00 38.59 173 CYS A C 1
ATOM 1340 O O . CYS A 1 173 ? 60.536 35.707 -11.724 1.00 38.59 173 CYS A O 1
ATOM 1342 N N . THR A 1 174 ? 61.001 34.487 -9.873 1.00 40.00 174 THR A N 1
ATOM 1343 C CA . THR A 1 174 ? 61.547 35.439 -8.859 1.00 40.00 174 THR A CA 1
ATOM 1344 C C . THR A 1 174 ? 60.789 35.531 -7.509 1.00 40.00 174 THR A C 1
ATOM 1346 O O . THR A 1 174 ? 59.635 35.919 -7.412 1.00 40.00 174 THR A O 1
ATOM 1349 N N . THR A 1 175 ? 61.519 35.167 -6.444 1.00 36.94 175 THR A N 1
ATOM 1350 C CA . THR A 1 175 ? 61.848 35.964 -5.237 1.00 36.94 175 THR A CA 1
ATOM 1351 C C . THR A 1 175 ? 60.754 36.555 -4.307 1.00 36.94 175 THR A C 1
ATOM 1353 O O . THR A 1 175 ? 60.292 37.667 -4.499 1.00 36.94 175 THR A O 1
ATOM 1356 N N . ARG A 1 176 ? 60.590 35.881 -3.145 1.00 37.56 176 ARG A N 1
ATOM 1357 C CA . ARG A 1 176 ? 60.601 36.388 -1.735 1.00 37.56 176 ARG A CA 1
ATOM 1358 C C . ARG A 1 176 ? 59.501 37.375 -1.263 1.00 37.56 176 ARG A C 1
ATOM 1360 O O . ARG A 1 176 ? 59.496 38.524 -1.674 1.00 37.56 176 ARG A O 1
ATOM 1367 N N . LYS A 1 177 ? 58.781 37.027 -0.176 1.00 37.97 177 LYS A N 1
ATOM 1368 C CA . LYS A 1 177 ? 58.940 37.541 1.221 1.00 37.97 177 LYS A CA 1
ATOM 1369 C C . LYS A 1 177 ? 57.661 37.330 2.073 1.00 37.97 177 LYS A C 1
ATOM 1371 O O . LYS A 1 177 ? 56.549 37.377 1.577 1.00 37.97 177 LYS A O 1
ATOM 1376 N N . LYS A 1 178 ? 57.892 37.065 3.366 1.00 45.09 178 LYS A N 1
ATOM 1377 C CA . LYS A 1 178 ? 56.973 36.790 4.497 1.00 45.09 178 LYS A CA 1
ATOM 1378 C C . LYS A 1 178 ? 55.897 37.869 4.734 1.00 45.09 178 LYS A C 1
ATOM 1380 O O . LYS A 1 178 ? 56.250 39.027 4.568 1.00 45.09 178 LYS A O 1
ATOM 1385 N N . THR A 1 179 ? 54.741 37.497 5.318 1.00 35.38 179 THR A N 1
ATOM 1386 C CA . THR A 1 179 ? 54.199 38.003 6.615 1.00 35.38 179 THR A CA 1
ATOM 1387 C C . THR A 1 179 ? 52.908 37.273 7.051 1.00 35.38 179 THR A C 1
ATOM 1389 O O . THR A 1 179 ? 52.292 36.569 6.266 1.00 35.38 179 THR A O 1
ATOM 1392 N N . HIS A 1 180 ? 52.595 37.414 8.344 1.00 35.34 180 HIS A N 1
ATOM 1393 C CA . HIS A 1 180 ? 51.680 36.689 9.240 1.00 35.34 180 HIS A CA 1
ATOM 1394 C C . HIS A 1 180 ? 50.153 36.815 9.018 1.00 35.34 180 HIS A C 1
ATOM 1396 O O . HIS A 1 180 ? 49.699 37.648 8.245 1.00 35.34 180 HIS A O 1
ATOM 1402 N N . ALA A 1 181 ? 49.432 36.071 9.884 1.00 33.16 181 ALA A N 1
ATOM 1403 C CA . ALA A 1 181 ? 48.000 36.080 10.246 1.00 33.16 181 ALA A CA 1
ATOM 1404 C C . ALA A 1 181 ? 47.144 35.141 9.375 1.00 33.16 181 ALA A C 1
ATOM 1406 O O . ALA A 1 181 ? 47.165 35.227 8.161 1.00 33.16 181 ALA A O 1
ATOM 1407 N N . GLY A 1 182 ? 46.455 34.131 9.909 1.00 34.75 182 GLY A N 1
ATOM 1408 C CA . GLY A 1 182 ? 45.590 34.152 11.086 1.00 34.75 182 GLY A CA 1
ATOM 1409 C C . GLY A 1 182 ? 44.156 34.029 10.571 1.00 34.75 182 GLY A C 1
ATOM 1410 O O . GLY A 1 182 ? 43.594 35.017 10.125 1.00 34.75 182 GLY A O 1
ATOM 1411 N N . GLY A 1 183 ? 43.588 32.823 10.564 1.00 33.53 183 GLY A N 1
ATOM 1412 C CA . GLY A 1 183 ? 42.248 32.602 10.015 1.00 33.53 183 GLY A CA 1
ATOM 1413 C C . GLY A 1 183 ? 41.926 31.122 9.913 1.00 33.53 183 GLY A C 1
ATOM 1414 O O . GLY A 1 183 ? 42.531 30.387 9.144 1.00 33.53 183 GLY A O 1
ATOM 1415 N N . ARG A 1 184 ? 41.030 30.679 10.781 1.00 45.81 184 ARG A N 1
ATOM 1416 C CA . ARG A 1 184 ? 40.623 29.298 10.995 1.00 45.81 184 ARG A CA 1
ATOM 1417 C C . ARG A 1 184 ? 39.454 29.008 10.060 1.00 45.81 184 ARG A C 1
ATOM 1419 O O . ARG A 1 184 ? 38.320 29.188 10.477 1.00 45.81 184 ARG A O 1
ATOM 1426 N N . ASP A 1 185 ? 39.732 28.536 8.850 1.00 34.97 185 ASP A N 1
ATOM 1427 C CA . ASP A 1 185 ? 38.681 28.102 7.929 1.00 34.97 185 ASP A CA 1
ATOM 1428 C C . ASP A 1 185 ? 38.667 26.578 7.856 1.00 34.97 185 ASP A C 1
ATOM 1430 O O . ASP A 1 185 ? 39.451 25.932 7.162 1.00 34.97 185 ASP A O 1
ATOM 1434 N N . SER A 1 186 ? 37.747 25.997 8.623 1.00 44.16 186 SER A N 1
ATOM 1435 C CA . SER A 1 186 ? 37.231 24.652 8.403 1.00 44.16 186 SER A CA 1
ATOM 1436 C C . SER A 1 186 ? 36.472 24.632 7.075 1.00 44.16 186 SER A C 1
ATOM 1438 O O . SER A 1 186 ? 35.244 24.700 7.045 1.00 44.16 186 SER A O 1
ATOM 1440 N N . SER A 1 187 ? 37.204 24.564 5.966 1.00 35.59 187 SER A N 1
ATOM 1441 C CA . SER A 1 187 ? 36.651 24.257 4.653 1.00 35.59 187 SER A CA 1
ATOM 1442 C C . SER A 1 187 ? 36.392 22.753 4.573 1.00 35.59 187 SER A C 1
ATOM 1444 O O . SER A 1 187 ? 37.152 21.968 4.012 1.00 35.59 187 SER A O 1
ATOM 1446 N N . SER A 1 188 ? 35.268 22.331 5.153 1.00 42.38 188 SER A N 1
ATOM 1447 C CA . SER A 1 188 ? 34.576 21.154 4.636 1.00 42.38 188 SER A CA 1
ATOM 14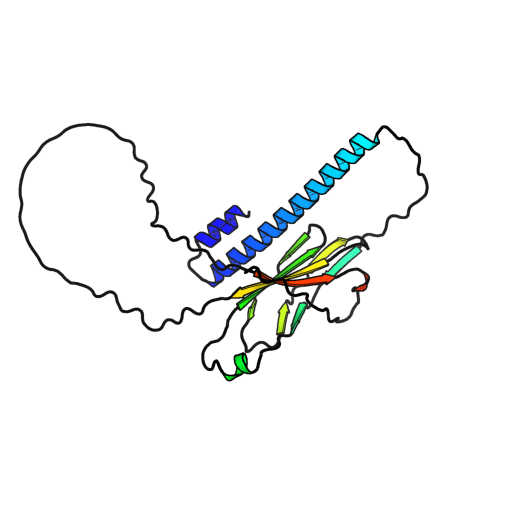48 C C . SER A 1 188 ? 34.407 21.350 3.124 1.00 42.38 188 SER A C 1
ATOM 1450 O O . SER A 1 188 ? 33.914 22.414 2.736 1.00 42.38 188 SER A O 1
ATOM 1452 N N . PRO A 1 189 ? 34.801 20.397 2.265 1.00 38.03 189 PRO A N 1
ATOM 1453 C CA . PRO A 1 189 ? 34.546 20.525 0.843 1.00 38.03 189 PRO A CA 1
ATOM 1454 C C . PRO A 1 189 ? 33.030 20.472 0.652 1.00 38.03 189 PRO A C 1
ATOM 1456 O O . PRO A 1 189 ? 32.410 19.414 0.759 1.00 38.03 189 PRO A O 1
ATOM 1459 N N . SER A 1 190 ? 32.418 21.633 0.432 1.00 36.44 190 SER A N 1
ATOM 1460 C CA . SER A 1 190 ? 31.052 21.732 -0.049 1.00 36.44 190 SER A CA 1
ATOM 1461 C C . SER A 1 190 ? 31.023 21.091 -1.431 1.00 36.44 190 SER A C 1
ATOM 1463 O O . SER A 1 190 ? 31.546 21.626 -2.408 1.00 36.44 190 SER A O 1
ATOM 1465 N N . LEU A 1 191 ? 30.460 19.884 -1.478 1.00 40.81 191 LEU A N 1
ATOM 1466 C CA . LEU A 1 191 ? 30.155 19.187 -2.717 1.00 40.81 191 LEU A CA 1
ATOM 1467 C C . LEU A 1 191 ? 29.344 20.137 -3.613 1.00 40.81 191 LEU A C 1
ATOM 1469 O O . LEU A 1 191 ? 28.392 20.758 -3.127 1.00 40.81 191 LEU A O 1
ATOM 1473 N N . PRO A 1 192 ? 29.715 20.286 -4.896 1.00 35.66 192 PRO A N 1
ATOM 1474 C CA . PRO A 1 192 ? 28.979 21.136 -5.813 1.00 35.66 192 PRO A CA 1
ATOM 1475 C C . PRO A 1 192 ? 27.540 20.630 -5.892 1.00 35.66 192 PRO A C 1
ATOM 1477 O O . PRO A 1 192 ? 27.297 19.428 -6.011 1.00 35.66 192 PRO A O 1
ATOM 1480 N N . GLY A 1 193 ? 26.601 21.569 -5.770 1.00 43.56 193 GLY A N 1
ATOM 1481 C CA . GLY A 1 193 ? 25.175 21.304 -5.731 1.00 43.56 193 GLY A CA 1
ATOM 1482 C C . GLY A 1 193 ? 24.733 20.365 -6.845 1.00 43.56 193 GLY A C 1
ATOM 1483 O O . GLY A 1 193 ? 24.772 20.704 -8.022 1.00 43.56 193 GLY A O 1
ATOM 1484 N N . VAL A 1 194 ? 24.244 19.200 -6.441 1.00 38.84 194 VAL A N 1
ATOM 1485 C CA . VAL A 1 194 ? 23.215 18.493 -7.183 1.00 38.84 194 VAL A CA 1
ATOM 1486 C C . VAL A 1 194 ? 22.156 18.161 -6.156 1.00 38.84 194 VAL A C 1
ATOM 1488 O O . VAL A 1 194 ? 22.307 17.250 -5.345 1.00 38.84 194 VAL A O 1
ATOM 1491 N N . THR A 1 195 ? 21.075 18.927 -6.180 1.00 44.25 195 THR A N 1
ATOM 1492 C CA . THR A 1 195 ? 19.791 18.513 -5.631 1.00 44.25 195 THR A CA 1
ATOM 1493 C C . THR A 1 195 ? 19.351 17.287 -6.436 1.00 44.25 195 THR A C 1
ATOM 1495 O O . THR A 1 195 ? 18.544 17.391 -7.354 1.00 44.25 195 THR A O 1
ATOM 1498 N N . ARG A 1 196 ? 19.947 16.114 -6.179 1.00 51.69 196 ARG A N 1
ATOM 1499 C CA . ARG A 1 196 ? 19.433 14.848 -6.703 1.00 51.69 196 ARG A CA 1
ATOM 1500 C C . ARG A 1 196 ? 18.158 14.569 -5.921 1.00 51.69 196 ARG A C 1
ATOM 1502 O O . ARG A 1 196 ? 18.189 13.890 -4.900 1.00 51.69 196 ARG A O 1
ATOM 1509 N N . LEU A 1 197 ? 17.044 15.157 -6.358 1.00 67.62 197 LEU A N 1
ATOM 1510 C CA . LEU A 1 197 ? 15.742 14.641 -5.964 1.00 67.62 197 LEU A CA 1
ATOM 1511 C C . LEU A 1 197 ? 15.693 13.200 -6.475 1.00 67.62 197 LEU A C 1
ATOM 1513 O O . LEU A 1 197 ? 15.751 12.963 -7.679 1.00 67.62 197 LEU A O 1
ATOM 1517 N N . GLY A 1 198 ? 15.685 12.244 -5.547 1.00 75.44 198 GLY A N 1
ATOM 1518 C CA . GLY A 1 198 ? 15.465 10.840 -5.867 1.00 75.44 198 GLY A CA 1
ATOM 1519 C C . GLY A 1 198 ? 14.072 10.611 -6.467 1.00 75.44 198 GLY A C 1
ATOM 1520 O O . GLY A 1 198 ? 13.261 11.542 -6.517 1.00 75.44 198 GLY A O 1
ATOM 1521 N N . PRO A 1 199 ? 13.769 9.381 -6.917 1.00 87.25 199 PRO A N 1
ATOM 1522 C CA . PRO A 1 199 ? 12.451 9.054 -7.448 1.00 87.25 199 PRO A CA 1
ATOM 1523 C C . PRO A 1 199 ? 11.370 9.412 -6.428 1.00 87.25 199 PRO A C 1
ATOM 1525 O O . PRO A 1 199 ? 11.533 9.172 -5.231 1.00 87.25 199 PRO A O 1
ATOM 1528 N N . LYS A 1 200 ? 10.270 10.001 -6.894 1.00 90.62 200 LYS A N 1
ATOM 1529 C CA . LYS A 1 200 ? 9.137 10.377 -6.047 1.00 90.62 200 LYS A CA 1
ATOM 1530 C C . LYS A 1 200 ? 7.985 9.421 -6.308 1.00 90.62 200 LYS A C 1
ATOM 1532 O O . LYS A 1 200 ? 7.618 9.203 -7.462 1.00 90.62 200 LYS A O 1
ATOM 1537 N N . TYR A 1 201 ? 7.432 8.861 -5.239 1.00 94.50 201 TYR A N 1
ATOM 1538 C CA . TYR A 1 201 ? 6.199 8.093 -5.322 1.00 94.50 201 TYR A CA 1
ATOM 1539 C C . TYR A 1 201 ? 4.991 8.999 -5.160 1.00 94.50 201 TYR A C 1
ATOM 1541 O O . TYR A 1 201 ? 4.976 9.916 -4.335 1.00 94.50 201 TYR A O 1
ATOM 1549 N N . HIS A 1 202 ? 3.970 8.695 -5.943 1.00 94.62 202 HIS A N 1
ATOM 1550 C CA . HIS A 1 202 ? 2.677 9.344 -5.920 1.00 94.62 202 HIS A CA 1
ATOM 1551 C C . HIS A 1 202 ? 1.618 8.299 -5.597 1.00 94.62 202 HIS A C 1
ATOM 1553 O O . HIS A 1 202 ? 1.656 7.189 -6.134 1.00 94.62 202 HIS A O 1
ATOM 1559 N N . LEU A 1 203 ? 0.683 8.655 -4.718 1.00 96.38 203 LEU A N 1
ATOM 1560 C CA . LEU A 1 203 ? -0.506 7.847 -4.486 1.00 96.38 203 LEU A CA 1
ATOM 1561 C C . LEU A 1 203 ? -1.312 7.822 -5.789 1.00 96.38 203 LEU A C 1
ATOM 1563 O O . LEU A 1 203 ? -1.707 8.876 -6.279 1.00 96.38 203 LEU A O 1
ATOM 1567 N N . LEU A 1 204 ? -1.529 6.635 -6.345 1.00 94.94 204 LEU A N 1
ATOM 1568 C CA . LEU A 1 204 ? -2.332 6.434 -7.549 1.00 94.94 204 LEU A CA 1
ATOM 1569 C C . LEU A 1 204 ? -3.790 6.169 -7.214 1.00 94.94 204 LEU A C 1
ATOM 1571 O O . LEU A 1 204 ? -4.690 6.736 -7.830 1.00 94.94 204 LEU A O 1
ATOM 1575 N N . ALA A 1 205 ? -4.022 5.271 -6.265 1.00 96.88 205 ALA A N 1
ATOM 1576 C CA . ALA A 1 205 ? -5.354 4.817 -5.924 1.00 96.88 205 ALA A CA 1
ATOM 1577 C C . ALA A 1 205 ? -5.388 4.256 -4.506 1.00 96.88 205 ALA A C 1
ATOM 1579 O O . ALA A 1 205 ? -4.351 3.931 -3.927 1.00 96.88 205 ALA A O 1
ATOM 1580 N N . HIS A 1 206 ? -6.578 4.131 -3.936 1.00 97.69 206 HIS A N 1
ATOM 1581 C CA . HIS A 1 206 ? -6.752 3.522 -2.629 1.00 97.69 206 HIS A CA 1
ATOM 1582 C C . HIS A 1 206 ? -8.118 2.855 -2.484 1.00 97.69 206 HIS A C 1
ATOM 1584 O O . HIS A 1 206 ? -9.078 3.209 -3.163 1.00 97.69 206 HIS A O 1
ATOM 1590 N N . THR A 1 207 ? -8.230 1.946 -1.525 1.00 97.44 207 THR A N 1
ATOM 1591 C CA . THR A 1 207 ? -9.508 1.389 -1.075 1.00 97.44 207 THR A CA 1
ATOM 1592 C C . THR A 1 207 ? -9.507 1.221 0.440 1.00 97.44 207 THR A C 1
ATOM 1594 O O . THR A 1 207 ? -8.449 1.241 1.074 1.00 97.44 207 THR A O 1
ATOM 1597 N N . THR A 1 208 ? -10.692 1.103 1.030 1.00 97.31 208 THR A N 1
ATOM 1598 C CA . THR A 1 208 ? -10.853 0.905 2.472 1.00 97.31 208 THR A CA 1
ATOM 1599 C C . THR A 1 208 ? -11.760 -0.287 2.712 1.00 97.31 208 THR A C 1
ATOM 1601 O O . THR A 1 208 ? -12.954 -0.235 2.425 1.00 97.31 208 THR A O 1
ATOM 1604 N N . LEU A 1 209 ? -11.188 -1.336 3.289 1.00 96.06 209 LEU A N 1
ATOM 1605 C CA . LEU A 1 209 ? -11.873 -2.553 3.684 1.00 96.06 209 LEU A CA 1
ATOM 1606 C C . LEU A 1 209 ? -12.333 -2.443 5.141 1.00 96.06 209 LEU A C 1
ATOM 1608 O O . LEU A 1 209 ? -11.689 -1.819 5.988 1.00 96.06 209 LEU A O 1
ATOM 1612 N N . ARG A 1 210 ? -13.482 -3.044 5.419 1.00 96.06 210 ARG A N 1
ATOM 1613 C CA . ARG A 1 210 ? -14.185 -3.028 6.708 1.00 96.06 210 ARG A CA 1
ATOM 1614 C C . ARG A 1 210 ? -14.731 -4.426 7.001 1.00 96.06 210 ARG A C 1
ATOM 1616 O O . ARG A 1 210 ? -14.565 -5.337 6.194 1.00 96.06 210 ARG A O 1
ATOM 1623 N N . ILE A 1 211 ? -15.388 -4.609 8.143 1.00 94.69 211 ILE A N 1
ATOM 1624 C CA . ILE A 1 211 ? -15.892 -5.923 8.573 1.00 94.69 211 ILE A CA 1
ATOM 1625 C C . ILE A 1 211 ? -16.870 -6.584 7.582 1.00 94.69 211 ILE A C 1
ATOM 1627 O O . ILE A 1 211 ? -16.857 -7.797 7.424 1.00 94.69 211 ILE A O 1
ATOM 1631 N N . ASP A 1 212 ? -17.663 -5.796 6.859 1.00 94.44 212 ASP A N 1
ATOM 1632 C CA . ASP A 1 212 ? -18.565 -6.224 5.776 1.00 94.44 212 ASP A CA 1
ATOM 1633 C C . ASP A 1 212 ? -17.835 -6.758 4.528 1.00 94.44 212 ASP A C 1
ATOM 1635 O O . ASP A 1 212 ? -18.434 -7.393 3.656 1.00 94.44 212 ASP A O 1
ATOM 1639 N N . HIS A 1 213 ? -16.529 -6.517 4.432 1.00 94.69 213 HIS A N 1
ATOM 1640 C CA . HIS A 1 213 ? -15.679 -7.018 3.361 1.00 94.69 213 HIS A CA 1
ATOM 1641 C C . HIS A 1 213 ? -14.994 -8.346 3.706 1.00 94.69 213 HIS A C 1
ATOM 1643 O O . HIS A 1 213 ? -14.422 -8.958 2.808 1.00 94.69 213 HIS A O 1
ATOM 1649 N N . VAL A 1 214 ? -15.065 -8.801 4.962 1.00 92.69 214 VAL A N 1
ATOM 1650 C CA . VAL A 1 214 ? -14.415 -10.036 5.420 1.00 92.69 214 VAL A CA 1
ATOM 1651 C C . VAL A 1 214 ? -15.104 -11.259 4.819 1.00 92.69 214 VAL A C 1
ATOM 1653 O O . VAL A 1 214 ? -16.321 -11.409 4.917 1.00 92.69 214 VAL A O 1
ATOM 1656 N N . GLN A 1 215 ? -14.313 -12.142 4.214 1.00 89.62 215 GLN A N 1
ATOM 1657 C CA . GLN A 1 215 ? -14.756 -13.429 3.690 1.00 89.62 215 GLN A CA 1
ATOM 1658 C C . GLN A 1 215 ? -13.566 -14.375 3.498 1.00 89.62 215 GLN A C 1
ATOM 1660 O O . GLN A 1 215 ? -12.449 -13.924 3.265 1.00 89.62 215 GLN A O 1
ATOM 1665 N N . ASP A 1 216 ? -13.831 -15.680 3.496 1.00 86.88 216 ASP A N 1
ATOM 1666 C CA . ASP A 1 216 ? -12.811 -16.726 3.314 1.00 86.88 216 ASP A CA 1
ATOM 1667 C C . ASP A 1 216 ? -12.541 -17.052 1.827 1.00 86.88 216 ASP A C 1
ATOM 1669 O O . ASP A 1 216 ? -12.101 -18.146 1.482 1.00 86.88 216 ASP A O 1
ATOM 1673 N N . SER A 1 217 ? -12.864 -16.134 0.910 1.00 89.31 217 SER A N 1
ATOM 1674 C CA . SER A 1 217 ? -12.725 -16.341 -0.539 1.00 89.31 217 SER A CA 1
ATOM 1675 C C . SER A 1 217 ? -12.268 -15.073 -1.256 1.00 89.31 217 SER A C 1
ATOM 1677 O O . SER A 1 217 ? -12.325 -13.978 -0.697 1.00 89.31 217 SER A O 1
ATOM 1679 N N . PHE A 1 218 ? -11.847 -15.200 -2.515 1.00 86.81 218 PHE A N 1
ATOM 1680 C CA . PHE A 1 218 ? -11.444 -14.053 -3.328 1.00 86.81 218 PHE A CA 1
ATOM 1681 C C . PHE A 1 218 ? -12.592 -13.056 -3.516 1.00 86.81 218 PHE A C 1
ATOM 1683 O O . PHE A 1 218 ? -13.714 -13.432 -3.864 1.00 86.81 218 PHE A O 1
ATOM 1690 N N . LYS A 1 219 ? -12.291 -11.770 -3.318 1.00 90.44 219 LYS A N 1
ATOM 1691 C CA . LYS A 1 219 ? -13.213 -10.660 -3.561 1.00 90.44 219 LYS A CA 1
ATOM 1692 C C . LYS A 1 219 ? -12.542 -9.599 -4.410 1.00 90.44 219 LYS A C 1
ATOM 1694 O O . LYS A 1 219 ? -11.389 -9.247 -4.175 1.00 90.44 219 LYS A O 1
ATOM 1699 N N . THR A 1 220 ? -13.289 -9.050 -5.357 1.00 94.25 220 THR A N 1
ATOM 1700 C CA . THR A 1 220 ? -12.873 -7.854 -6.086 1.00 94.25 220 THR A CA 1
ATOM 1701 C C . THR A 1 220 ? -13.359 -6.619 -5.343 1.00 94.25 220 THR A C 1
ATOM 1703 O O . THR A 1 220 ? -14.513 -6.552 -4.916 1.00 94.25 220 THR A O 1
ATOM 1706 N N . HIS A 1 221 ? -12.468 -5.645 -5.203 1.00 93.88 221 HIS A N 1
ATOM 1707 C CA . HIS A 1 221 ? -12.758 -4.347 -4.619 1.00 93.88 221 HIS A CA 1
ATOM 1708 C C . HIS A 1 221 ? -12.366 -3.260 -5.603 1.00 93.88 221 HIS A C 1
ATOM 1710 O O . HIS A 1 221 ? -11.290 -3.321 -6.199 1.00 93.88 221 HIS A O 1
ATOM 1716 N N . ASP A 1 222 ? -13.215 -2.249 -5.723 1.00 94.88 222 ASP A N 1
ATOM 1717 C CA . ASP A 1 222 ? -12.889 -1.084 -6.527 1.00 94.88 222 ASP A CA 1
ATOM 1718 C C . ASP A 1 222 ? -11.837 -0.227 -5.813 1.00 94.88 222 ASP A C 1
ATOM 1720 O O . ASP A 1 222 ? -11.863 -0.039 -4.587 1.00 94.88 222 ASP A O 1
ATOM 1724 N N . LEU A 1 223 ? -10.901 0.296 -6.604 1.00 95.06 223 LEU A N 1
ATOM 1725 C CA . LEU A 1 223 ? -9.933 1.291 -6.167 1.00 95.06 223 LEU A CA 1
ATOM 1726 C C . LEU A 1 223 ? -10.433 2.683 -6.558 1.00 95.06 223 LEU A C 1
ATOM 1728 O O . LEU A 1 223 ? -10.754 2.944 -7.717 1.00 95.06 223 LEU A O 1
ATOM 1732 N N . SER A 1 224 ? -10.434 3.602 -5.601 1.00 96.50 224 SER A N 1
ATOM 1733 C CA . SER A 1 224 ? -10.669 5.019 -5.854 1.00 96.50 224 SER A CA 1
ATOM 1734 C C . SER A 1 224 ? -9.370 5.675 -6.296 1.00 96.50 224 SER A C 1
ATOM 1736 O O . SER A 1 224 ? -8.372 5.608 -5.577 1.00 96.50 224 SER A O 1
ATOM 1738 N N . LEU A 1 225 ? -9.374 6.330 -7.457 1.00 95.06 225 LEU A N 1
ATOM 1739 C CA . LEU A 1 225 ? -8.213 7.079 -7.937 1.00 95.06 225 LEU A CA 1
ATOM 1740 C C . LEU A 1 225 ? -7.933 8.273 -7.020 1.00 95.06 225 LEU A C 1
ATOM 1742 O O . LEU A 1 225 ? -8.844 9.007 -6.630 1.00 95.06 225 LEU A O 1
ATOM 1746 N N . ALA A 1 226 ? -6.661 8.481 -6.696 1.00 89.50 226 ALA A N 1
ATOM 1747 C CA . ALA A 1 226 ? -6.233 9.697 -6.033 1.00 89.50 226 ALA A CA 1
ATOM 1748 C C . ALA A 1 226 ? -6.320 10.862 -7.025 1.00 89.50 226 ALA A C 1
ATOM 1750 O O . ALA A 1 226 ? -5.936 10.729 -8.188 1.00 89.50 226 ALA A O 1
ATOM 1751 N N . ALA A 1 227 ? -6.823 12.012 -6.573 1.00 72.69 227 ALA A N 1
ATOM 1752 C CA . ALA A 1 227 ? -6.774 13.225 -7.376 1.00 72.69 227 ALA A CA 1
ATOM 1753 C C . ALA A 1 227 ? -5.304 13.531 -7.693 1.00 72.69 227 ALA A C 1
ATOM 1755 O O . ALA A 1 227 ? -4.494 13.687 -6.776 1.00 72.69 227 ALA A O 1
ATOM 1756 N N . ALA A 1 228 ? -4.955 13.572 -8.980 1.00 55.19 228 ALA A N 1
ATOM 1757 C CA . ALA A 1 228 ? -3.628 13.984 -9.404 1.00 55.19 228 ALA A CA 1
ATOM 1758 C C . ALA A 1 228 ? -3.410 15.417 -8.906 1.00 55.19 228 ALA A C 1
ATOM 1760 O O . ALA A 1 228 ? -4.123 16.331 -9.314 1.00 55.19 228 ALA A O 1
ATOM 1761 N N . GLY A 1 229 ? -2.480 15.600 -7.968 1.00 49.00 229 GLY A N 1
ATOM 1762 C CA . GLY A 1 229 ? -1.982 16.930 -7.652 1.00 49.00 229 GLY A CA 1
ATOM 1763 C C . GLY A 1 229 ? -1.236 17.437 -8.877 1.00 49.00 229 GLY A C 1
ATOM 1764 O O . GLY A 1 229 ? -0.190 16.873 -9.202 1.00 49.00 229 GLY A O 1
ATOM 1765 N N . GLU A 1 230 ? -1.824 18.415 -9.567 1.00 30.53 230 GLU A N 1
ATOM 1766 C CA . GLU A 1 230 ? -1.152 19.224 -10.592 1.00 30.53 230 GLU A CA 1
ATOM 1767 C C . GLU A 1 230 ? 0.110 19.904 -10.039 1.00 30.53 230 GLU A C 1
ATOM 1769 O O . GLU A 1 230 ? 0.106 20.321 -8.853 1.00 30.53 230 GLU A O 1
#